Protein AF-0000000074623366 (afdb_homodimer)

Nearest PDB structures (foldseek):
  5kvu-assembly3_C  TM=6.324E-01  e=3.851E+00  Mycobacterium tuberculosis H37Rv
  8veh-assembly4_D  TM=2.698E-01  e=4.575E+00  Rickettsia bellii RML369-C
  5kvu-assembly1_A  TM=2.559E-01  e=5.132E+00  Mycobacterium tuberculosis H37Rv
  5kvu-assembly4_D  TM=1.800E-01  e=3.851E+00  Mycobacterium tuberculosis H37Rv
  5kvu-assembly2_B  TM=6.340E-01  e=5.070E+00  Mycobacterium tuberculosis H37Rv

Radius of gyration: 28.22 Å; Cα contacts (8 Å, |Δi|>4): 625; chains: 2; bounding box: 82×98×84 Å

Foldseek 3Di:
DPPWAKAFEDQPFPAWEDQCCLQFDDKDFDPAWDWDADPVGDIFTFTIWGWFALDPVFIGPTYTHGNPDPHTYDHPNSRVVVAQWDWADDPFKIFTARPPVRDTPFMFTDDPRTTMGTGDPVRRDDVPPPPPPPPPPVPPDDDPPPPDDDPPPPPPPPPPDPDDDCPPDDPDPPPPPDD/DPPWAKAFEDQPFPAWEDQCPLQFDPKDFDPAWDWDADPVGDIFTFTIWGWFALDPVFIGPTYTHGNPDPHTYDHPNSRVVVAQWDWADDPFKIFTARPVVRHTPFMFTDDPRTTMGTGDPVRRPPVPPPPPPPPPVDPPPDDPDPPPDPPDPPVPPPPPPVPDDDPPDPDDPPPPPPD

pLDDT: mean 73.48, std 33.04, range [19.14, 98.88]

Organism: Saponaria officinalis (NCBI:txid3572)

Sequence (358 aa):
MASDVDWIVDTGASDHMTSHVELLHDVQQLSKPILVCLPDGSVKSVHQTGSLFITPQLLLKPVLVVPDFRQNLLSVGRLLDTTNLVITFFPHVCLFQDHSSKVTLGTAGRKHGLYWFKQCQTCQYTPTDVVPDHSCSDSLNASVDSVGDSKHCSIDVIHARLGHSSMDKMKHVVFDSTSMASDVDWIVDTGASDHMTSHVELLHDVQQLSKPILVCLPDGSVKSVHQTGSLFITPQLLLKPVLVVPDFRQNLLSVGRLLDTTNLVITFFPHVCLFQDHSSKVTLGTAGRKHGLYWFKQCQTCQYTPTDVVPDHSCSDSLNASVDSVGDSKHCSIDVIHARLGHSSMDKMKHVVFDSTS

Secondary structure (DSSP, 8-state):
-----EEEEESS-SSEEES-GGG-SS-EEEEEEEEEE-TTS-EEEEEEEEEEEEETTEEEEEEEE-TT-SSEEEEHHHHHHHS-EEEEE-SSEEEEEETTT--EEEEEEEETTEEEEEPPSTTS--TT---------------------------GGGGTT------------------/-----EEEEESS-SSEEES-GGG-EEEEEEEEEEEEE-TTS-EEEEEEEEEEEEETTEEEEEEEE-TT-SSEEEEHHHHHHHS-EEEEE-SSEEEEEETTT--EEEEEEEETTEEEEEPPSTTS--TT--------------------------TT-TTTT------------------

Structure (mmCIF, N/CA/C/O backbone):
data_AF-0000000074623366-model_v1
#
loop_
_entity.id
_entity.type
_entity.pdbx_description
1 polymer 'Retrovirus-related Pol polyprotein from transposon TNT 1-94-like beta-barrel domain-containing protein'
#
loop_
_atom_site.group_PDB
_atom_site.id
_atom_site.type_symbol
_atom_site.label_atom_id
_atom_site.label_alt_id
_atom_site.label_comp_id
_atom_site.label_asym_id
_atom_site.label_entity_id
_atom_site.label_seq_id
_atom_site.pdbx_PDB_ins_code
_atom_site.Cartn_x
_atom_site.Cartn_y
_atom_site.Cartn_z
_atom_site.occupancy
_atom_site.B_iso_or_equiv
_atom_site.auth_seq_id
_atom_site.auth_comp_id
_atom_site.auth_asym_id
_atom_site.auth_atom_id
_atom_site.pdbx_PDB_model_num
ATOM 1 N N . MET A 1 1 ? -9.281 -11.523 -26.234 1 35.62 1 MET A N 1
ATOM 2 C CA . MET A 1 1 ? -8.062 -10.844 -25.797 1 35.62 1 MET A CA 1
ATOM 3 C C . MET A 1 1 ? -7.852 -11 -24.297 1 35.62 1 MET A C 1
ATOM 5 O O . MET A 1 1 ? -8.766 -10.75 -23.516 1 35.62 1 MET A O 1
ATOM 9 N N . ALA A 1 2 ? -7.148 -11.961 -23.906 1 46.19 2 ALA A N 1
ATOM 10 C CA . ALA A 1 2 ? -7.012 -12.258 -22.484 1 46.19 2 ALA A CA 1
ATOM 11 C C . ALA A 1 2 ? -6.84 -10.977 -21.672 1 46.19 2 ALA A C 1
ATOM 13 O O . ALA A 1 2 ? -6.008 -10.133 -22 1 46.19 2 ALA A O 1
ATOM 14 N N . SER A 1 3 ? -7.883 -10.438 -21.172 1 57.25 3 SER A N 1
ATOM 15 C CA . SER A 1 3 ? -7.922 -9.156 -20.469 1 57.25 3 SER A CA 1
ATOM 16 C C . SER A 1 3 ? -6.809 -9.062 -19.438 1 57.25 3 SER A C 1
ATOM 18 O O . SER A 1 3 ? -6.5 -10.047 -18.75 1 57.25 3 SER A O 1
ATOM 20 N N . ASP A 1 4 ? -5.863 -8.195 -19.578 1 78 4 ASP A N 1
ATOM 21 C CA . ASP A 1 4 ? -4.742 -7.902 -18.688 1 78 4 ASP A CA 1
ATOM 22 C C . ASP A 1 4 ? -5.207 -7.801 -17.234 1 78 4 ASP A C 1
ATOM 24 O O . ASP A 1 4 ? -6.234 -7.188 -16.953 1 78 4 ASP A O 1
ATOM 28 N N . VAL A 1 5 ? -4.707 -8.773 -16.453 1 92.62 5 VAL A N 1
ATOM 29 C CA . VAL A 1 5 ? -5.008 -8.734 -15.023 1 92.62 5 VAL A CA 1
ATOM 30 C C . VAL A 1 5 ? -4.07 -7.758 -14.328 1 92.62 5 VAL A C 1
ATOM 32 O O . VAL A 1 5 ? -2.846 -7.871 -14.438 1 92.62 5 VAL A O 1
ATOM 35 N N . ASP A 1 6 ? -4.703 -6.754 -13.719 1 96.25 6 ASP A N 1
ATOM 36 C CA . ASP A 1 6 ? -3.934 -5.707 -13.047 1 96.25 6 ASP A CA 1
ATOM 37 C C . ASP A 1 6 ? -3.818 -5.984 -11.555 1 96.25 6 ASP A C 1
ATOM 39 O O . ASP A 1 6 ? -4.781 -6.426 -10.922 1 96.25 6 ASP A O 1
ATOM 43 N N . TRP A 1 7 ? -2.635 -5.727 -11.047 1 98.19 7 TRP A N 1
ATOM 44 C CA . TRP A 1 7 ? -2.352 -5.832 -9.617 1 98.19 7 TRP A CA 1
ATOM 45 C C . TRP A 1 7 ? -1.888 -4.492 -9.055 1 98.19 7 TRP A C 1
ATOM 47 O O . TRP A 1 7 ? -1.014 -3.842 -9.633 1 98.19 7 TRP A O 1
ATOM 57 N N . ILE A 1 8 ? -2.527 -4.098 -7.953 1 98.75 8 ILE A N 1
ATOM 58 C CA . ILE A 1 8 ? -2.008 -2.938 -7.234 1 98.75 8 ILE A CA 1
ATOM 59 C C . ILE A 1 8 ? -0.757 -3.332 -6.453 1 98.75 8 ILE A C 1
ATOM 61 O O . ILE A 1 8 ? -0.783 -4.285 -5.668 1 98.75 8 ILE A O 1
ATOM 65 N N . VAL A 1 9 ? 0.384 -2.639 -6.73 1 98.88 9 VAL A N 1
ATOM 66 C CA . VAL A 1 9 ? 1.582 -2.82 -5.914 1 98.88 9 VAL A CA 1
ATOM 67 C C . VAL A 1 9 ? 1.382 -2.172 -4.547 1 98.88 9 VAL A C 1
ATOM 69 O O . VAL A 1 9 ? 1.231 -0.953 -4.449 1 98.88 9 VAL A O 1
ATOM 72 N N . ASP A 1 10 ? 1.399 -3.025 -3.475 1 98.81 10 ASP A N 1
ATOM 73 C CA . ASP A 1 10 ? 0.9 -2.527 -2.197 1 98.81 10 ASP A CA 1
ATOM 74 C C . ASP A 1 10 ? 1.865 -2.859 -1.062 1 98.81 10 ASP A C 1
ATOM 76 O O . ASP A 1 10 ? 2.012 -4.023 -0.688 1 98.81 10 ASP A O 1
ATOM 80 N N . THR A 1 11 ? 2.48 -1.802 -0.464 1 98.81 11 THR A N 1
ATOM 81 C CA . THR A 1 11 ? 3.344 -1.974 0.7 1 98.81 11 THR A CA 1
ATOM 82 C C . THR A 1 11 ? 2.518 -2.016 1.983 1 98.81 11 THR A C 1
ATOM 84 O O . THR A 1 11 ? 3.023 -2.402 3.039 1 98.81 11 THR A O 1
ATOM 87 N N . GLY A 1 12 ? 1.245 -1.689 1.957 1 98.5 12 GLY A N 1
ATOM 88 C CA . GLY A 1 12 ? 0.354 -1.727 3.105 1 98.5 12 GLY A CA 1
ATOM 89 C C . GLY A 1 12 ? -0.354 -3.059 3.268 1 98.5 12 GLY A C 1
ATOM 90 O O . GLY A 1 12 ? -1.063 -3.273 4.254 1 98.5 12 GLY A O 1
ATOM 91 N N . ALA A 1 13 ? -0.207 -3.908 2.352 1 98.5 13 ALA A N 1
ATOM 92 C CA . ALA A 1 13 ? -0.759 -5.258 2.445 1 98.5 13 ALA A CA 1
ATOM 93 C C . ALA A 1 13 ? 0.281 -6.238 2.979 1 98.5 13 ALA A C 1
ATOM 95 O O . ALA A 1 13 ? 1.39 -6.328 2.443 1 98.5 13 ALA A O 1
ATOM 96 N N . SER A 1 14 ? -0.098 -7.035 3.9 1 97.88 14 SER A N 1
ATOM 97 C CA . SER A 1 14 ? 0.823 -7.992 4.504 1 97.88 14 SER A CA 1
ATOM 98 C C . SER A 1 14 ? 0.999 -9.227 3.623 1 97.88 14 SER A C 1
ATOM 100 O O . SER A 1 14 ? 2.008 -9.922 3.719 1 97.88 14 SER A O 1
ATOM 102 N N . ASP A 1 15 ? 0.034 -9.508 2.811 1 98.5 15 ASP A N 1
ATOM 103 C CA . ASP A 1 15 ? 0.036 -10.68 1.934 1 98.5 15 ASP A CA 1
ATOM 104 C C . ASP A 1 15 ? -0.468 -10.312 0.538 1 98.5 15 ASP A C 1
ATOM 106 O O . ASP A 1 15 ? -1.115 -9.281 0.354 1 98.5 15 ASP A O 1
ATOM 110 N N . HIS A 1 16 ? -0.079 -11.125 -0.438 1 98.75 16 HIS A N 1
ATOM 111 C CA . HIS A 1 16 ? -0.771 -11.047 -1.72 1 98.75 16 HIS A CA 1
ATOM 112 C C . HIS A 1 16 ? -2.234 -11.453 -1.581 1 98.75 16 HIS A C 1
ATOM 114 O O . HIS A 1 16 ? -2.553 -12.398 -0.857 1 98.75 16 HIS A O 1
ATOM 120 N N . MET A 1 17 ? -3.102 -10.75 -2.336 1 98.81 17 MET A N 1
ATOM 121 C CA . MET A 1 17 ? -4.523 -11.047 -2.172 1 98.81 17 MET A CA 1
ATOM 122 C C . MET A 1 17 ? -5.266 -10.891 -3.494 1 98.81 17 MET A C 1
ATOM 124 O O . MET A 1 17 ? -4.941 -10.008 -4.293 1 98.81 17 MET A O 1
ATOM 128 N N . THR A 1 18 ? -6.238 -11.719 -3.691 1 98.38 18 THR A N 1
ATOM 129 C CA . THR A 1 18 ? -7.098 -11.648 -4.867 1 98.38 18 THR A CA 1
ATOM 130 C C . THR A 1 18 ? -8.492 -12.164 -4.547 1 98.38 18 THR A C 1
ATOM 132 O O . THR A 1 18 ? -8.68 -12.938 -3.605 1 98.38 18 THR A O 1
ATOM 135 N N . SER A 1 19 ? -9.461 -11.688 -5.281 1 98.12 19 SER A N 1
ATOM 136 C CA . SER A 1 19 ? -10.797 -12.281 -5.227 1 98.12 19 SER A CA 1
ATOM 137 C C . SER A 1 19 ? -11 -13.289 -6.359 1 98.12 19 SER A C 1
ATOM 139 O O . SER A 1 19 ? -12.031 -13.953 -6.43 1 98.12 19 SER A O 1
ATOM 141 N N . HIS A 1 20 ? -10.031 -13.422 -7.238 1 96.31 20 HIS A N 1
ATOM 142 C CA . HIS A 1 20 ? -10.133 -14.227 -8.453 1 96.31 20 HIS A CA 1
ATOM 143 C C . HIS A 1 20 ? -9.391 -15.547 -8.305 1 96.31 20 HIS A C 1
ATOM 145 O O . HIS A 1 20 ? -8.25 -15.672 -8.758 1 96.31 20 HIS A O 1
ATOM 151 N N . VAL A 1 21 ? -10.109 -16.484 -7.836 1 95.88 21 VAL A N 1
ATOM 152 C CA . VAL A 1 21 ? -9.516 -17.797 -7.555 1 95.88 21 VAL A CA 1
ATOM 153 C C . VAL A 1 21 ? -9.039 -18.438 -8.852 1 95.88 21 VAL A C 1
ATOM 155 O O . VAL A 1 21 ? -8.078 -19.219 -8.852 1 95.88 21 VAL A O 1
ATOM 158 N N . GLU A 1 22 ? -9.609 -18.047 -9.961 1 93.56 22 GLU A N 1
ATOM 159 C CA . GLU A 1 22 ? -9.312 -18.641 -11.266 1 93.56 22 GLU A CA 1
ATOM 160 C C . GLU A 1 22 ? -7.906 -18.281 -11.727 1 93.56 22 GLU A C 1
ATOM 162 O O . GLU A 1 22 ? -7.367 -18.906 -12.641 1 93.56 22 GLU A O 1
ATOM 167 N N . LEU A 1 23 ? -7.32 -17.266 -11.086 1 93.88 23 LEU A N 1
ATOM 168 C CA . LEU A 1 23 ? -5.965 -16.859 -11.438 1 93.88 23 LEU A CA 1
ATOM 169 C C . LEU A 1 23 ? -4.938 -17.797 -10.82 1 93.88 23 LEU A C 1
ATOM 171 O O . LEU A 1 23 ? -3.773 -17.812 -11.227 1 93.88 23 LEU A O 1
ATOM 175 N N . LEU A 1 24 ? -5.355 -18.688 -9.906 1 95.31 24 LEU A N 1
ATOM 176 C CA . LEU A 1 24 ? -4.41 -19.406 -9.062 1 95.31 24 LEU A CA 1
ATOM 177 C C . LEU A 1 24 ? -4.227 -20.844 -9.547 1 95.31 24 LEU A C 1
ATOM 179 O O . LEU A 1 24 ? -5.184 -21.469 -10 1 95.31 24 LEU A O 1
ATOM 183 N N . HIS A 1 25 ? -3.051 -21.5 -9.508 1 91.56 25 HIS A N 1
ATOM 184 C CA . HIS A 1 25 ? -2.742 -22.828 -9.992 1 91.56 25 HIS A CA 1
ATOM 185 C C . HIS A 1 25 ? -2.828 -23.859 -8.859 1 91.56 25 HIS A C 1
ATOM 187 O O . HIS A 1 25 ? -3.098 -25.031 -9.109 1 91.56 25 HIS A O 1
ATOM 193 N N . ASP A 1 26 ? -2.799 -23.703 -7.645 1 95.06 26 ASP A N 1
ATOM 194 C CA . ASP A 1 26 ? -2.713 -24.625 -6.523 1 95.06 26 ASP A CA 1
ATOM 195 C C . ASP A 1 26 ? -3.57 -24.156 -5.352 1 95.06 26 ASP A C 1
ATOM 197 O O . ASP A 1 26 ? -3.088 -24.078 -4.223 1 95.06 26 ASP A O 1
ATOM 201 N N . VAL A 1 27 ? -4.805 -24.062 -5.645 1 97.44 27 VAL A N 1
ATOM 202 C CA . VAL A 1 27 ? -5.703 -23.562 -4.609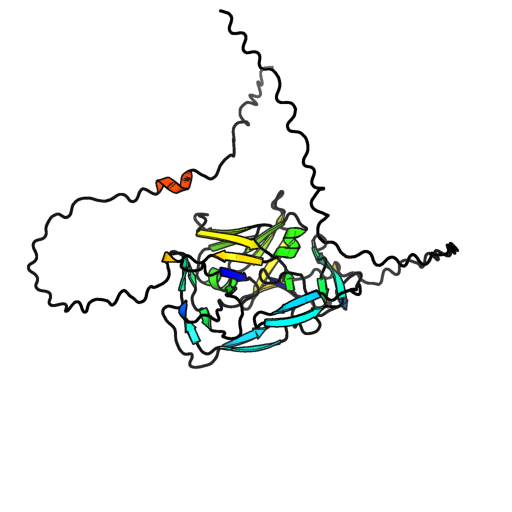 1 97.44 27 VAL A CA 1
ATOM 203 C C . VAL A 1 27 ? -5.84 -24.609 -3.502 1 97.44 27 VAL A C 1
ATOM 205 O O . VAL A 1 27 ? -6.035 -25.797 -3.779 1 97.44 27 VAL A O 1
ATOM 208 N N . GLN A 1 28 ? -5.664 -24.188 -2.334 1 97.81 28 GLN A N 1
ATOM 209 C CA . GLN A 1 28 ? -5.762 -25.047 -1.163 1 97.81 28 GLN A CA 1
ATOM 210 C C . GLN A 1 28 ? -6.715 -24.469 -0.125 1 97.81 28 GLN A C 1
ATOM 212 O O . GLN A 1 28 ? -6.742 -23.25 0.087 1 97.81 28 GLN A O 1
ATOM 217 N N . GLN A 1 29 ? -7.395 -25.422 0.528 1 98.25 29 GLN A N 1
ATOM 218 C CA . GLN A 1 29 ? -8.219 -25.047 1.667 1 98.25 29 GLN A CA 1
ATOM 219 C C . GLN A 1 29 ? -7.395 -24.969 2.947 1 98.25 29 GLN A C 1
ATOM 221 O O . GLN A 1 29 ? -6.547 -25.828 3.193 1 98.25 29 GLN A O 1
ATOM 226 N N . LEU A 1 30 ? -7.684 -23.953 3.68 1 98.06 30 LEU A N 1
ATOM 227 C CA . LEU A 1 30 ? -6.953 -23.781 4.934 1 98.06 30 LEU A CA 1
ATOM 228 C C . LEU A 1 30 ? -7.652 -24.531 6.066 1 98.06 30 LEU A C 1
ATOM 230 O O . LEU A 1 30 ? -8.883 -24.531 6.152 1 98.06 30 LEU A O 1
ATOM 234 N N . SER A 1 31 ? -6.836 -25.109 6.914 1 97.88 31 SER A N 1
ATOM 235 C CA . SER A 1 31 ? -7.391 -25.766 8.094 1 97.88 31 SER A CA 1
ATOM 236 C C . SER A 1 31 ? -7.883 -24.734 9.109 1 97.88 31 SER A C 1
ATOM 238 O O . SER A 1 31 ? -8.898 -24.953 9.773 1 97.88 31 SER A O 1
ATOM 240 N N . LYS A 1 32 ? -7.168 -23.688 9.281 1 98.12 32 LYS A N 1
ATOM 241 C CA . LYS A 1 32 ? -7.539 -22.516 10.078 1 98.12 32 LYS A CA 1
ATOM 242 C C . LYS A 1 32 ? -7.555 -21.25 9.234 1 98.12 32 LYS A C 1
ATOM 244 O O . LYS A 1 32 ? -6.617 -20.984 8.477 1 98.12 32 LYS A O 1
ATOM 249 N N . PRO A 1 33 ? -8.562 -20.594 9.445 1 98.06 33 PRO A N 1
ATOM 250 C CA . PRO A 1 33 ? -8.633 -19.391 8.625 1 98.06 33 PRO A CA 1
ATOM 251 C C . PRO A 1 33 ? -7.547 -18.375 8.977 1 98.06 33 PRO A C 1
ATOM 253 O O . PRO A 1 33 ? -7.082 -18.328 10.125 1 98.06 33 PRO A O 1
ATOM 256 N N . ILE A 1 34 ? -7.137 -17.641 7.977 1 97.94 34 ILE A N 1
ATOM 257 C CA . ILE A 1 34 ? -6.293 -16.469 8.172 1 97.94 34 ILE A CA 1
ATOM 258 C C . ILE A 1 34 ? -7.164 -15.219 8.258 1 97.94 34 ILE A C 1
ATOM 260 O O . ILE A 1 34 ? -8.109 -15.055 7.48 1 97.94 34 ILE A O 1
ATOM 264 N N . LEU A 1 35 ? -6.855 -14.367 9.227 1 98 35 LEU A N 1
ATOM 265 C CA . LEU A 1 35 ? -7.617 -13.133 9.398 1 98 35 LEU A CA 1
ATOM 266 C C . LEU A 1 35 ? -6.891 -11.953 8.75 1 98 35 LEU A C 1
ATOM 268 O O . LEU A 1 35 ? -5.707 -11.734 9.016 1 98 35 LEU A O 1
ATOM 272 N N . VAL A 1 36 ? -7.617 -11.32 7.875 1 97.69 36 VAL A N 1
ATOM 273 C CA . VAL A 1 36 ? -7.113 -10.109 7.23 1 97.69 36 VAL A CA 1
ATOM 274 C C . VAL A 1 36 ? -7.801 -8.883 7.824 1 97.69 36 VAL A C 1
ATOM 276 O O . VAL A 1 36 ? -9.031 -8.797 7.824 1 97.69 36 VAL A O 1
ATOM 279 N N . CYS A 1 37 ? -6.988 -7.957 8.305 1 97.19 37 CYS A N 1
ATOM 280 C CA . CYS A 1 37 ? -7.52 -6.738 8.914 1 97.19 37 CYS A CA 1
ATOM 281 C C . CYS A 1 37 ? -7.477 -5.574 7.93 1 97.19 37 CYS A C 1
ATOM 283 O O . CYS A 1 37 ? -6.453 -5.34 7.285 1 97.19 37 CYS A O 1
ATOM 285 N N . LEU A 1 38 ? -8.594 -4.906 7.855 1 97.06 38 LEU A N 1
ATOM 286 C CA . LEU A 1 38 ? -8.672 -3.723 7.008 1 97.06 38 LEU A CA 1
ATOM 287 C C . LEU A 1 38 ? -8.383 -2.459 7.809 1 97.06 38 LEU A C 1
ATOM 289 O O . LEU A 1 38 ? -8.352 -2.494 9.039 1 97.06 38 LEU A O 1
ATOM 293 N N . PRO A 1 39 ? -8.148 -1.32 7.098 1 96.06 39 PRO A N 1
ATOM 294 C CA . PRO A 1 39 ? -7.77 -0.091 7.797 1 96.06 39 PRO A CA 1
ATOM 295 C C . PRO A 1 39 ? -8.82 0.356 8.812 1 96.06 39 PRO A C 1
ATOM 297 O O . PRO A 1 39 ? -8.477 0.978 9.82 1 96.06 39 PRO A O 1
ATOM 300 N N . ASP A 1 40 ? -10.039 0.022 8.586 1 95.69 40 ASP A N 1
ATOM 301 C CA . ASP A 1 40 ? -11.102 0.487 9.469 1 95.69 40 ASP A CA 1
ATOM 302 C C . ASP A 1 40 ? -11.336 -0.498 10.617 1 95.69 40 ASP A C 1
ATOM 304 O O . ASP A 1 40 ? -12.273 -0.337 11.398 1 95.69 40 ASP A O 1
ATOM 308 N N . GLY A 1 41 ? -10.562 -1.533 10.648 1 95.31 41 GLY A N 1
ATOM 309 C CA . GLY A 1 41 ? -10.641 -2.486 11.742 1 95.31 41 GLY A CA 1
ATOM 310 C C . GLY A 1 41 ? -11.508 -3.691 11.422 1 95.31 41 GLY A C 1
ATOM 311 O O . GLY A 1 41 ? -11.531 -4.66 12.18 1 95.31 41 GLY A O 1
ATOM 312 N N . SER A 1 42 ? -12.203 -3.631 10.328 1 96.25 42 SER A N 1
ATOM 313 C CA . SER A 1 42 ? -12.953 -4.816 9.938 1 96.25 42 SER A CA 1
ATOM 314 C C . SER A 1 42 ? -12.031 -5.973 9.586 1 96.25 42 SER A C 1
ATOM 316 O O . SER A 1 42 ? -10.875 -5.762 9.203 1 96.25 42 SER A O 1
ATOM 318 N N . VAL A 1 43 ? -12.562 -7.121 9.773 1 96.88 43 VAL A N 1
ATOM 319 C CA . VAL A 1 43 ? -11.75 -8.32 9.594 1 96.88 43 VAL A CA 1
ATOM 320 C C . VAL A 1 43 ? -12.414 -9.25 8.578 1 96.88 43 VAL A C 1
ATOM 322 O O . VAL A 1 43 ? -13.633 -9.43 8.602 1 96.88 43 VAL A O 1
ATOM 325 N N . LYS A 1 44 ? -11.609 -9.75 7.68 1 97.69 44 LYS A N 1
ATOM 326 C CA . LYS A 1 44 ? -12.047 -10.766 6.727 1 97.69 44 LYS A CA 1
ATOM 327 C C . LYS A 1 44 ? -11.375 -12.109 7.012 1 97.69 44 LYS A C 1
ATOM 329 O O . LYS A 1 44 ? -10.18 -12.164 7.293 1 97.69 44 LYS A O 1
ATOM 334 N N . SER A 1 45 ? -12.203 -13.172 6.965 1 97.88 45 SER A N 1
ATOM 335 C CA . SER A 1 45 ? -11.648 -14.508 7.129 1 97.88 45 SER A CA 1
ATOM 336 C C . SER A 1 45 ? -11.297 -15.133 5.781 1 97.88 45 SER A C 1
ATOM 338 O O . SER A 1 45 ? -12.141 -15.211 4.887 1 97.88 45 SER A O 1
ATOM 340 N N . VAL A 1 46 ? -10.133 -15.562 5.715 1 98.44 46 VAL A N 1
ATOM 341 C CA . VAL A 1 46 ? -9.633 -16.203 4.504 1 98.44 46 VAL A CA 1
ATOM 342 C C . VAL A 1 46 ? -9.578 -17.703 4.695 1 98.44 46 VAL A C 1
ATOM 344 O O . VAL A 1 46 ? -9 -18.203 5.672 1 98.44 46 VAL A O 1
ATOM 347 N N . HIS A 1 47 ? -10.055 -18.406 3.631 1 98.56 47 HIS A N 1
ATOM 348 C CA . HIS A 1 47 ? -10.164 -19.844 3.793 1 98.56 47 HIS A CA 1
ATOM 349 C C . HIS A 1 47 ? -9.391 -20.578 2.703 1 98.56 47 HIS A C 1
ATOM 351 O O . HIS A 1 47 ? -9.227 -21.797 2.766 1 98.56 47 HIS A O 1
ATOM 357 N N . GLN A 1 48 ? -8.984 -19.875 1.72 1 98.69 48 GLN A N 1
ATOM 358 C CA . GLN A 1 48 ? -8.266 -20.484 0.607 1 98.69 48 GLN A CA 1
ATOM 359 C C . GLN A 1 48 ? -7.023 -19.688 0.249 1 98.69 48 GLN A C 1
ATOM 361 O O . GLN A 1 48 ? -7.012 -18.453 0.387 1 98.69 48 GLN A O 1
ATOM 366 N N . THR A 1 49 ? -6.043 -20.375 -0.172 1 98.62 49 THR A N 1
ATOM 367 C CA . THR A 1 49 ? -4.828 -19.766 -0.713 1 98.62 49 THR A CA 1
ATOM 368 C C . THR A 1 49 ? -4.387 -20.5 -1.982 1 98.62 49 THR A C 1
ATOM 370 O O . THR A 1 49 ? -4.883 -21.578 -2.291 1 98.62 49 THR A O 1
ATOM 373 N N . GLY A 1 50 ? -3.555 -19.844 -2.738 1 98.31 50 GLY A N 1
ATOM 374 C CA . GLY A 1 50 ? -2.928 -20.422 -3.918 1 98.31 50 GLY A CA 1
ATOM 375 C C . GLY A 1 50 ? -1.678 -19.672 -4.348 1 98.31 50 GLY A C 1
ATOM 376 O O . GLY A 1 50 ? -1.009 -19.047 -3.527 1 98.31 50 GLY A O 1
ATOM 377 N N . SER A 1 51 ? -1.314 -19.938 -5.602 1 97.81 51 SER A N 1
ATOM 378 C CA . SER A 1 51 ? -0.123 -19.297 -6.141 1 97.81 51 SER A CA 1
ATOM 379 C C . SER A 1 51 ? -0.306 -18.938 -7.609 1 97.81 51 SER A C 1
ATOM 381 O O . SER A 1 51 ? -1.22 -19.438 -8.266 1 97.81 51 SER A O 1
ATOM 383 N N . LEU A 1 52 ? 0.412 -18 -8.102 1 95.69 52 LEU A N 1
ATOM 384 C CA . LEU A 1 52 ? 0.461 -17.672 -9.523 1 95.69 52 LEU A CA 1
ATOM 385 C C . LEU A 1 52 ? 1.776 -16.984 -9.875 1 95.69 52 LEU A C 1
ATOM 387 O O . LEU A 1 52 ? 2.451 -16.438 -9.008 1 95.69 52 LEU A O 1
ATOM 391 N N . PHE A 1 53 ? 2.168 -17.062 -11.148 1 94.69 53 PHE A N 1
ATOM 392 C CA . PHE A 1 53 ? 3.268 -16.281 -11.703 1 94.69 53 PHE A CA 1
ATOM 393 C C . PHE A 1 53 ? 2.762 -14.961 -12.266 1 94.69 53 PHE A C 1
ATOM 395 O O . PHE A 1 53 ? 1.979 -14.938 -13.219 1 94.69 53 PHE A O 1
ATOM 402 N N . ILE A 1 54 ? 3.197 -13.891 -11.633 1 95.62 54 ILE A N 1
ATOM 403 C CA . ILE A 1 54 ? 2.785 -12.602 -12.164 1 95.62 54 ILE A CA 1
ATOM 404 C C . ILE A 1 54 ? 3.623 -12.258 -13.391 1 95.62 54 ILE A C 1
ATOM 406 O O . ILE A 1 54 ? 3.15 -11.578 -14.305 1 95.62 54 ILE A O 1
ATOM 410 N N . THR A 1 55 ? 4.883 -12.648 -13.383 1 93.38 55 THR A N 1
ATOM 411 C CA . THR A 1 55 ? 5.773 -12.797 -14.531 1 93.38 55 THR A CA 1
ATOM 412 C C . THR A 1 55 ? 6.355 -14.203 -14.586 1 93.38 55 THR A C 1
ATOM 414 O O . THR A 1 55 ? 6.227 -14.977 -13.633 1 93.38 55 THR A O 1
ATOM 417 N N . PRO A 1 56 ? 7 -14.5 -15.68 1 90.62 56 PRO A N 1
ATOM 418 C CA . PRO A 1 56 ? 7.605 -15.828 -15.711 1 90.62 56 PRO A CA 1
ATOM 419 C C . PRO A 1 56 ? 8.617 -16.047 -14.594 1 90.62 56 PRO A C 1
ATOM 421 O O . PRO A 1 56 ? 8.859 -17.188 -14.18 1 90.62 56 PRO A O 1
ATOM 424 N N . GLN A 1 57 ? 9.148 -14.953 -14 1 92 57 GLN A N 1
ATOM 425 C CA . GLN A 1 57 ? 10.227 -15.078 -13.031 1 92 57 GLN A CA 1
ATOM 426 C C . GLN A 1 57 ? 9.727 -14.812 -11.617 1 92 57 GLN A C 1
ATOM 428 O O . GLN A 1 57 ? 10.414 -15.102 -10.641 1 92 57 GLN A O 1
ATOM 433 N N . LEU A 1 58 ? 8.5 -14.32 -11.5 1 95.56 58 LEU A N 1
ATOM 434 C CA . LEU A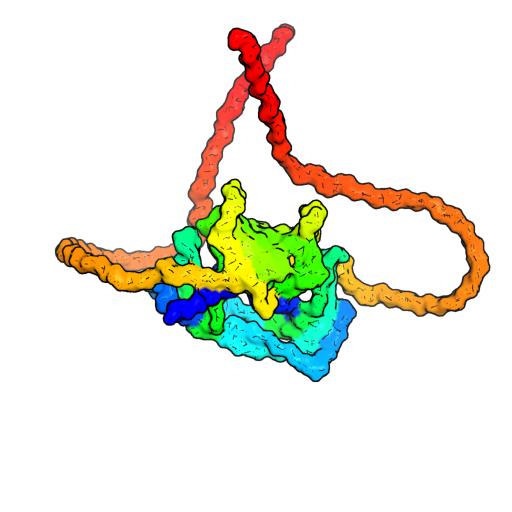 1 58 ? 8.039 -13.883 -10.188 1 95.56 58 LEU A CA 1
ATOM 435 C C . LEU A 1 58 ? 6.816 -14.68 -9.742 1 95.56 58 LEU A C 1
ATOM 437 O O . LEU A 1 58 ? 5.727 -14.508 -10.297 1 95.56 58 LEU A O 1
ATOM 441 N N . LEU A 1 59 ? 7.066 -15.492 -8.773 1 95.75 59 LEU A N 1
ATOM 442 C CA . LEU A 1 59 ? 6.016 -16.297 -8.164 1 95.75 59 LEU A CA 1
ATOM 443 C C . LEU A 1 59 ? 5.418 -15.594 -6.953 1 95.75 59 LEU A C 1
ATOM 445 O O . LEU A 1 59 ? 6.152 -15.141 -6.066 1 95.75 59 LEU A O 1
ATOM 449 N N . LEU A 1 60 ? 4.137 -15.453 -6.953 1 97.88 60 LEU A N 1
ATOM 450 C CA . LEU A 1 60 ? 3.416 -15.016 -5.766 1 97.88 60 LEU A CA 1
ATOM 451 C C . LEU A 1 60 ? 2.871 -16.203 -4.984 1 97.88 60 LEU A C 1
ATOM 453 O O . LEU A 1 60 ? 2.033 -16.953 -5.492 1 97.88 60 LEU A O 1
ATOM 457 N N . LYS A 1 61 ? 3.369 -16.312 -3.807 1 97.88 61 LYS A N 1
ATOM 458 C CA . LYS A 1 61 ? 2.963 -17.438 -2.965 1 97.88 61 LYS A CA 1
ATOM 459 C C . LYS A 1 61 ? 3.217 -17.141 -1.49 1 97.88 61 LYS A C 1
ATOM 461 O O . LYS A 1 61 ? 4.336 -16.797 -1.105 1 97.88 61 LYS A O 1
ATOM 466 N N . PRO A 1 62 ? 2.219 -17.281 -0.625 1 98.19 62 PRO A N 1
ATOM 467 C CA . PRO A 1 62 ? 0.825 -17.609 -0.935 1 98.19 62 PRO A CA 1
ATOM 468 C C . PRO A 1 62 ? 0.014 -16.391 -1.354 1 98.19 62 PRO A C 1
ATOM 470 O O . PRO A 1 62 ? 0.365 -15.258 -1.003 1 98.19 62 PRO A O 1
ATOM 473 N N . VAL A 1 63 ? -0.934 -16.594 -2.168 1 98.75 63 VAL A N 1
ATOM 474 C CA . VAL A 1 63 ? -1.941 -15.586 -2.461 1 98.75 63 VAL A CA 1
ATOM 475 C C . VAL A 1 63 ? -3.234 -15.906 -1.716 1 98.75 63 VAL A C 1
ATOM 477 O O . VAL A 1 63 ? -3.787 -17 -1.869 1 98.75 63 VAL A O 1
ATOM 480 N N . LEU A 1 64 ? -3.65 -15.008 -0.914 1 98.88 64 LEU A N 1
ATOM 481 C CA . LEU A 1 64 ? -4.895 -15.195 -0.172 1 98.88 64 LEU A CA 1
ATOM 482 C C . LEU A 1 64 ? -6.102 -14.898 -1.055 1 98.88 64 LEU A C 1
ATOM 484 O O . LEU A 1 64 ? -6.113 -13.898 -1.781 1 98.88 64 LEU A O 1
ATOM 488 N N . VAL A 1 65 ? -7.039 -15.773 -0.95 1 98.75 65 VAL A N 1
ATOM 489 C CA . VAL A 1 65 ? -8.297 -15.531 -1.654 1 98.75 65 VAL A CA 1
ATOM 490 C C . VAL A 1 65 ? -9.258 -14.773 -0.745 1 98.75 65 VAL A C 1
ATOM 492 O O . VAL A 1 65 ? -9.734 -15.312 0.259 1 98.75 65 VAL A O 1
ATOM 495 N N . VAL A 1 66 ? -9.523 -13.523 -1.107 1 98.69 66 VAL A N 1
ATOM 496 C CA . VAL A 1 66 ? -10.445 -12.672 -0.362 1 98.69 66 VAL A CA 1
ATOM 497 C C . VAL A 1 66 ? -11.602 -12.25 -1.264 1 98.69 66 VAL A C 1
ATOM 499 O O . VAL A 1 66 ? -11.539 -11.211 -1.926 1 98.69 66 VAL A O 1
ATOM 502 N N . PRO A 1 67 ? -12.711 -12.875 -1.237 1 97 67 PRO A N 1
ATOM 503 C CA . PRO A 1 67 ? -13.781 -12.703 -2.221 1 97 67 PRO A CA 1
ATOM 504 C C . PRO A 1 67 ? -14.344 -11.289 -2.234 1 97 67 PRO A C 1
ATOM 506 O O . PRO A 1 67 ? -14.812 -10.812 -3.275 1 97 67 PRO A O 1
ATOM 509 N N . ASP A 1 68 ? -14.281 -10.523 -1.227 1 95.75 68 ASP A N 1
ATOM 510 C CA . ASP A 1 68 ? -14.891 -9.203 -1.106 1 95.75 68 ASP A CA 1
ATOM 511 C C . ASP A 1 68 ? -14.008 -8.125 -1.728 1 95.75 68 ASP A C 1
ATOM 513 O O . ASP A 1 68 ? -14.445 -6.992 -1.919 1 95.75 68 ASP A O 1
ATOM 517 N N . PHE A 1 69 ? -12.805 -8.531 -2.07 1 97.69 69 PHE A N 1
ATOM 518 C CA . PHE A 1 69 ? -11.875 -7.512 -2.549 1 97.69 69 PHE A CA 1
ATOM 519 C C . PHE A 1 69 ? -12.164 -7.164 -4.004 1 97.69 69 PHE A C 1
ATOM 521 O O . PHE A 1 69 ? -12.477 -8.039 -4.809 1 97.69 69 PHE A O 1
ATOM 528 N N . ARG A 1 70 ? -11.938 -5.867 -4.371 1 96.25 70 ARG A N 1
ATOM 529 C CA . ARG A 1 70 ? -12.266 -5.383 -5.707 1 96.25 70 ARG A CA 1
ATOM 530 C C . ARG A 1 70 ? -11.023 -5.355 -6.598 1 96.25 70 ARG A C 1
ATOM 532 O O . ARG A 1 70 ? -11.133 -5.266 -7.82 1 96.25 70 ARG A O 1
ATOM 539 N N . GLN A 1 71 ? -9.891 -5.418 -6.012 1 96.75 71 GLN A N 1
ATOM 540 C CA . GLN A 1 71 ? -8.633 -5.379 -6.754 1 96.75 71 GLN A CA 1
ATOM 541 C C . GLN A 1 71 ? -7.672 -6.461 -6.273 1 96.75 71 GLN A C 1
ATOM 543 O O . GLN A 1 71 ? -7.82 -6.98 -5.164 1 96.75 71 GLN A O 1
ATOM 548 N N . ASN A 1 72 ? -6.785 -6.855 -7.16 1 98.25 72 ASN A N 1
ATOM 549 C CA . ASN A 1 72 ? -5.664 -7.707 -6.777 1 98.25 72 ASN A CA 1
ATOM 550 C C . ASN A 1 72 ? -4.551 -6.906 -6.117 1 98.25 72 ASN A C 1
ATOM 552 O O . ASN A 1 72 ? -4.18 -5.832 -6.602 1 98.25 72 ASN A O 1
ATOM 556 N N . LEU A 1 73 ? -4.066 -7.445 -4.992 1 98.75 73 LEU A N 1
ATOM 557 C CA . LEU A 1 73 ? -3.01 -6.754 -4.266 1 98.75 73 LEU A CA 1
ATOM 558 C C . LEU A 1 73 ? -1.705 -7.539 -4.32 1 98.75 73 LEU A C 1
ATOM 560 O O . LEU A 1 73 ? -1.665 -8.711 -3.936 1 98.75 73 LEU A O 1
ATOM 564 N N . LEU A 1 74 ? -0.703 -6.926 -4.891 1 98.75 74 LEU A N 1
ATOM 565 C CA . LEU A 1 74 ? 0.665 -7.43 -4.852 1 98.75 74 LEU A CA 1
ATOM 566 C C . LEU A 1 74 ? 1.418 -6.867 -3.65 1 98.75 74 LEU A C 1
ATOM 568 O O . LEU A 1 74 ? 1.778 -5.688 -3.637 1 98.75 74 LEU A O 1
ATOM 572 N N . SER A 1 75 ? 1.605 -7.707 -2.664 1 98.88 75 SER A N 1
ATOM 573 C CA . SER A 1 75 ? 2.283 -7.281 -1.444 1 98.88 75 SER A CA 1
ATOM 574 C C . SER A 1 75 ? 3.787 -7.164 -1.659 1 98.88 75 SER A C 1
ATOM 576 O O . SER A 1 75 ? 4.473 -8.172 -1.865 1 98.88 75 SER A O 1
ATOM 578 N N . VAL A 1 76 ? 4.277 -5.969 -1.49 1 98.81 76 VAL A N 1
ATOM 579 C CA . VAL A 1 76 ? 5.711 -5.727 -1.64 1 98.81 76 VAL A CA 1
ATOM 580 C C . VAL A 1 76 ? 6.477 -6.473 -0.547 1 98.81 76 VAL A C 1
ATOM 582 O O . VAL A 1 76 ? 7.465 -7.156 -0.828 1 98.81 76 VAL A O 1
ATOM 585 N N . GLY A 1 77 ? 5.996 -6.391 0.697 1 98.38 77 GLY A N 1
ATOM 586 C CA . GLY A 1 77 ? 6.656 -7.082 1.792 1 98.38 77 GLY A CA 1
ATOM 587 C C . GLY A 1 77 ? 6.754 -8.578 1.577 1 98.38 77 GLY A C 1
ATOM 588 O O . GLY A 1 77 ? 7.836 -9.164 1.711 1 98.38 77 GLY A O 1
ATOM 589 N N . ARG A 1 78 ? 5.68 -9.18 1.222 1 98.31 78 ARG A N 1
ATOM 590 C CA . ARG A 1 78 ? 5.652 -10.625 1.021 1 98.31 78 ARG A CA 1
ATOM 591 C C . ARG A 1 78 ? 6.555 -11.031 -0.139 1 98.31 78 ARG A C 1
ATOM 593 O O . ARG A 1 78 ? 7.254 -12.047 -0.061 1 98.31 78 ARG A O 1
ATOM 600 N N . LEU A 1 79 ? 6.551 -10.289 -1.206 1 98.5 79 LEU A N 1
ATOM 601 C CA . LEU A 1 79 ? 7.406 -10.57 -2.354 1 98.5 79 LEU A CA 1
ATOM 602 C C . LEU A 1 79 ? 8.875 -10.523 -1.956 1 98.5 79 LEU A C 1
ATOM 604 O O . LEU A 1 79 ? 9.664 -11.391 -2.348 1 98.5 79 LEU A O 1
ATOM 608 N N . LEU A 1 80 ? 9.195 -9.547 -1.197 1 98.31 80 LEU A N 1
ATOM 609 C CA . LEU A 1 80 ? 10.594 -9.328 -0.844 1 98.31 80 LEU A CA 1
ATOM 610 C C . LEU A 1 80 ? 11.062 -10.367 0.169 1 98.31 80 LEU A C 1
ATOM 612 O O . LEU A 1 80 ? 12.266 -10.586 0.323 1 98.31 80 LEU A O 1
ATOM 616 N N . ASP A 1 81 ? 10.102 -11.008 0.852 1 97.56 81 ASP A N 1
ATOM 617 C CA . ASP A 1 81 ? 10.445 -12.078 1.782 1 97.56 81 ASP A CA 1
ATOM 618 C C . ASP A 1 81 ? 10.992 -13.297 1.039 1 97.56 81 ASP A C 1
ATOM 620 O O . ASP A 1 81 ? 11.781 -14.062 1.594 1 97.56 81 ASP A O 1
ATOM 624 N N . THR A 1 82 ? 10.602 -13.438 -0.197 1 95.69 82 THR A N 1
ATOM 625 C CA . THR A 1 82 ? 10.859 -14.719 -0.858 1 95.69 82 THR A CA 1
ATOM 626 C C . THR A 1 82 ? 11.734 -14.516 -2.09 1 95.69 82 THR A C 1
ATOM 628 O O . THR A 1 82 ? 12 -15.469 -2.832 1 95.69 82 THR A O 1
ATOM 631 N N . THR A 1 83 ? 12.086 -13.289 -2.355 1 97.25 83 THR A N 1
ATOM 632 C CA . THR A 1 83 ? 12.883 -12.992 -3.539 1 97.25 83 THR A CA 1
ATOM 633 C C . THR A 1 83 ? 14.078 -12.117 -3.176 1 97.25 83 THR A C 1
ATOM 635 O O . THR A 1 83 ? 14.164 -11.594 -2.062 1 97.25 83 THR A O 1
ATOM 638 N N . ASN A 1 84 ? 15.062 -12.023 -4.086 1 97.12 84 ASN A N 1
ATOM 639 C CA . ASN A 1 84 ? 16.203 -11.117 -3.949 1 97.12 84 ASN A CA 1
ATOM 640 C C . ASN A 1 84 ? 15.961 -9.812 -4.703 1 97.12 84 ASN A C 1
ATOM 642 O O . ASN A 1 84 ? 16.844 -9.336 -5.414 1 97.12 84 ASN A O 1
ATOM 646 N N . LEU A 1 85 ? 14.773 -9.305 -4.508 1 98.25 85 LEU A N 1
ATOM 647 C CA . LEU A 1 85 ? 14.406 -8.094 -5.242 1 98.25 85 LEU A CA 1
ATOM 648 C C . LEU A 1 85 ? 14.602 -6.855 -4.379 1 98.25 85 LEU A C 1
ATOM 650 O O . LEU A 1 85 ? 14.641 -6.949 -3.148 1 98.25 85 LEU A O 1
ATOM 654 N N . VAL A 1 86 ? 14.797 -5.777 -5.043 1 98.62 86 VAL A N 1
ATOM 655 C CA . VAL A 1 86 ? 14.633 -4.418 -4.547 1 98.62 86 VAL A CA 1
ATOM 656 C C . VAL A 1 86 ? 13.594 -3.682 -5.391 1 98.62 86 VAL A C 1
ATOM 658 O O . VAL A 1 86 ? 13.586 -3.801 -6.617 1 98.62 86 VAL A O 1
ATOM 661 N N . ILE A 1 87 ? 12.711 -3.027 -4.695 1 98.88 87 ILE A N 1
ATOM 662 C CA . ILE A 1 87 ? 11.664 -2.314 -5.422 1 98.88 87 ILE A CA 1
ATOM 663 C C . ILE A 1 87 ? 11.789 -0.814 -5.172 1 98.88 87 ILE A C 1
ATOM 665 O O . ILE A 1 87 ? 11.812 -0.37 -4.02 1 98.88 87 ILE A O 1
ATOM 669 N N . THR A 1 88 ? 11.867 -0.061 -6.262 1 98.88 88 THR A N 1
ATOM 670 C CA . THR A 1 88 ? 12.078 1.381 -6.191 1 98.88 88 THR A CA 1
ATOM 671 C C . THR A 1 88 ? 10.883 2.129 -6.773 1 98.88 88 THR A C 1
ATOM 673 O O . THR A 1 88 ? 10.461 1.851 -7.895 1 98.88 88 THR A O 1
ATOM 676 N N . PHE A 1 89 ? 10.359 3.055 -5.984 1 98.88 89 PHE A N 1
ATOM 677 C CA . PHE A 1 89 ? 9.227 3.861 -6.414 1 98.88 89 PHE A CA 1
ATOM 678 C C . PHE A 1 89 ? 9.68 5.254 -6.84 1 98.88 89 PHE A C 1
ATOM 680 O O . PHE A 1 89 ? 10.328 5.965 -6.07 1 98.88 89 PHE A O 1
ATOM 687 N N . PHE A 1 90 ? 9.352 5.57 -8.031 1 98.5 90 PHE A N 1
ATOM 688 C CA . PHE A 1 90 ? 9.445 6.906 -8.609 1 98.5 90 PHE A CA 1
ATOM 689 C C . PHE A 1 90 ? 8.062 7.527 -8.758 1 98.5 90 PHE A C 1
ATOM 691 O O . PHE A 1 90 ? 7.051 6.859 -8.531 1 98.5 90 PHE A O 1
ATOM 698 N N . PRO A 1 91 ? 8.016 8.773 -9.039 1 98 91 PRO A N 1
ATOM 699 C CA . PRO A 1 91 ? 6.711 9.438 -9.102 1 98 91 PRO A CA 1
ATOM 700 C C . PRO A 1 91 ? 5.758 8.773 -10.094 1 98 91 PRO A C 1
ATOM 702 O O . PRO A 1 91 ? 4.559 8.656 -9.82 1 98 91 PRO A O 1
ATOM 705 N N . HIS A 1 92 ? 6.281 8.156 -11.109 1 97.88 92 HIS A N 1
ATOM 706 C CA . HIS A 1 92 ? 5.371 7.707 -12.156 1 97.88 92 HIS A CA 1
ATOM 707 C C . HIS A 1 92 ? 5.516 6.207 -12.406 1 97.88 92 HIS A C 1
ATOM 709 O O . HIS A 1 92 ? 4.73 5.621 -13.148 1 97.88 92 HIS A O 1
ATOM 715 N N . VAL A 1 93 ? 6.539 5.609 -11.828 1 98.56 93 VAL A N 1
ATOM 716 C CA . VAL A 1 93 ? 6.816 4.203 -12.102 1 98.56 93 VAL A CA 1
ATOM 717 C C . VAL A 1 93 ? 7.5 3.57 -10.891 1 98.56 93 VAL A C 1
ATOM 719 O O . VAL A 1 93 ? 8.141 4.266 -10.102 1 98.56 93 VAL A O 1
ATOM 722 N N . CYS A 1 94 ? 7.262 2.301 -10.719 1 98.62 94 CYS A N 1
ATOM 723 C CA . CYS A 1 94 ? 8.117 1.562 -9.797 1 98.62 94 CYS A CA 1
ATOM 724 C C . CYS A 1 94 ? 8.828 0.417 -10.508 1 98.62 94 CYS A C 1
ATOM 726 O O . CYS A 1 94 ? 8.305 -0.135 -11.477 1 98.62 94 CYS A O 1
ATOM 728 N N . LEU A 1 95 ? 10.055 0.104 -10.039 1 98.69 95 LEU A N 1
ATOM 729 C CA . LEU A 1 95 ? 10.922 -0.89 -10.648 1 98.69 95 LEU A CA 1
ATOM 730 C C . LEU A 1 95 ? 11.172 -2.059 -9.703 1 98.69 95 LEU A C 1
ATOM 732 O O . LEU A 1 95 ? 11.453 -1.855 -8.523 1 98.69 95 LEU A O 1
ATOM 736 N N . PHE A 1 96 ? 10.961 -3.199 -10.281 1 98.62 96 PHE A N 1
ATOM 737 C CA . PHE A 1 96 ? 11.352 -4.438 -9.617 1 98.62 96 PHE A CA 1
ATOM 738 C C . PHE A 1 96 ? 12.703 -4.922 -10.133 1 98.62 96 PHE A C 1
ATOM 740 O O . PHE A 1 96 ? 12.805 -5.395 -11.273 1 98.62 96 PHE A O 1
ATOM 747 N N . GLN A 1 97 ? 13.703 -4.848 -9.25 1 98.31 97 GLN A N 1
ATOM 748 C CA . GLN A 1 97 ? 15.047 -5.18 -9.719 1 98.31 97 GLN A CA 1
ATOM 749 C C . GLN A 1 97 ? 15.688 -6.25 -8.836 1 98.31 97 GLN A C 1
ATOM 751 O O . GLN A 1 97 ? 15.508 -6.242 -7.613 1 98.31 97 GLN A O 1
ATOM 756 N N . ASP A 1 98 ? 16.406 -7.121 -9.531 1 97.69 98 ASP A N 1
ATOM 757 C CA . ASP A 1 98 ? 17.266 -8.031 -8.773 1 97.69 98 ASP A CA 1
ATOM 758 C C . ASP A 1 98 ? 18.344 -7.266 -8.008 1 97.69 98 ASP A C 1
ATOM 760 O O . ASP A 1 98 ? 19.016 -6.41 -8.57 1 97.69 98 ASP A O 1
ATOM 764 N N . HIS A 1 99 ? 18.422 -7.621 -6.824 1 96.56 99 HIS A N 1
ATOM 765 C CA . HIS A 1 99 ? 19.312 -6.855 -5.961 1 96.56 99 HIS A CA 1
ATOM 766 C C . HIS A 1 99 ? 20.766 -7.012 -6.395 1 96.56 99 HIS A C 1
ATOM 768 O O . HIS A 1 99 ? 21.547 -6.051 -6.359 1 96.56 99 HIS A O 1
ATOM 774 N N . SER A 1 100 ? 21.141 -8.172 -6.773 1 95.94 100 SER A N 1
ATOM 775 C CA . SER A 1 100 ? 22.531 -8.484 -7.105 1 95.94 100 SER A CA 1
ATOM 776 C C . SER A 1 100 ? 22.875 -8.008 -8.516 1 95.94 100 SER A C 1
ATOM 778 O O . SER A 1 100 ? 23.859 -7.273 -8.703 1 95.94 100 SER A O 1
ATOM 780 N N . SER A 1 101 ? 22.062 -8.312 -9.492 1 95.88 101 SER A N 1
ATOM 781 C CA . SER A 1 101 ? 22.391 -8.047 -10.891 1 95.88 101 SER A CA 1
ATOM 782 C C . SER A 1 101 ? 21.844 -6.688 -11.336 1 95.88 101 SER A C 1
ATOM 784 O O . SER A 1 101 ? 22.234 -6.172 -12.383 1 95.88 101 SER A O 1
ATOM 786 N N . LYS A 1 102 ? 20.938 -6.184 -10.617 1 95.44 102 LYS A N 1
ATOM 787 C CA . LYS A 1 102 ? 20.297 -4.902 -10.891 1 95.44 102 LYS A CA 1
ATOM 788 C C . LYS A 1 102 ? 19.422 -4.984 -12.133 1 95.44 102 LYS A C 1
ATOM 790 O O . LYS A 1 102 ? 18.859 -3.979 -12.57 1 95.44 102 LYS A O 1
ATOM 795 N N . VAL A 1 103 ? 19.25 -6.227 -12.586 1 96.31 103 VAL A N 1
ATOM 796 C CA . VAL A 1 103 ? 18.375 -6.43 -13.734 1 96.31 103 VAL A CA 1
ATOM 797 C C . VAL A 1 103 ? 16.938 -6.152 -13.336 1 96.31 103 VAL A C 1
ATOM 799 O O . VAL A 1 103 ? 16.484 -6.566 -12.258 1 96.31 103 VAL A O 1
ATOM 802 N N . THR A 1 104 ? 16.219 -5.406 -14.242 1 97 104 THR A N 1
ATOM 803 C CA . THR A 1 104 ? 14.812 -5.117 -14.016 1 97 104 THR A CA 1
ATOM 804 C C . THR A 1 104 ? 13.945 -6.312 -14.398 1 97 104 THR A C 1
ATOM 806 O O . THR A 1 104 ? 13.977 -6.766 -15.547 1 97 104 THR A O 1
ATOM 809 N N . LEU A 1 105 ? 13.18 -6.797 -13.438 1 96.44 105 LEU A N 1
ATOM 810 C CA . LEU A 1 105 ? 12.359 -7.98 -13.656 1 96.44 105 LEU A CA 1
ATOM 811 C C . LEU A 1 105 ? 10.898 -7.602 -13.867 1 96.44 105 LEU A C 1
ATOM 813 O O . LEU A 1 105 ? 10.078 -8.445 -14.234 1 96.44 105 LEU A O 1
ATOM 817 N N . GLY A 1 106 ? 10.547 -6.359 -13.609 1 96.62 106 GLY A N 1
ATOM 818 C CA . GLY A 1 106 ? 9.195 -5.855 -13.789 1 96.62 106 GLY A CA 1
ATOM 819 C C . GLY A 1 106 ? 9.07 -4.363 -13.531 1 96.62 106 GLY A C 1
ATOM 820 O O . GLY A 1 106 ? 9.977 -3.756 -12.953 1 96.62 106 GLY A O 1
ATOM 821 N N . THR A 1 107 ? 8 -3.83 -14.078 1 97.75 107 THR A N 1
ATOM 822 C CA . THR A 1 107 ? 7.668 -2.426 -13.859 1 97.75 107 THR A CA 1
ATOM 823 C C . THR A 1 107 ? 6.168 -2.258 -13.641 1 97.75 107 THR A C 1
ATOM 825 O O . THR A 1 107 ? 5.371 -3.08 -14.102 1 97.75 107 THR A O 1
ATOM 828 N N . ALA A 1 108 ? 5.852 -1.313 -12.883 1 98.44 108 ALA A N 1
ATOM 829 C CA . ALA A 1 108 ? 4.461 -0.917 -12.688 1 98.44 108 ALA A CA 1
ATOM 830 C C . ALA A 1 108 ? 4.281 0.584 -12.891 1 98.44 108 ALA A C 1
ATOM 832 O O . ALA A 1 108 ? 5.062 1.386 -12.367 1 98.44 108 ALA A O 1
ATOM 833 N N . GLY A 1 109 ? 3.242 0.925 -13.617 1 98.06 109 GLY A N 1
ATOM 834 C CA . GLY A 1 109 ? 2.971 2.33 -13.875 1 98.06 109 GLY A CA 1
ATOM 835 C C . GLY A 1 109 ? 1.974 2.936 -12.906 1 98.06 109 GLY A C 1
ATOM 836 O O . GLY A 1 109 ? 1.165 2.221 -1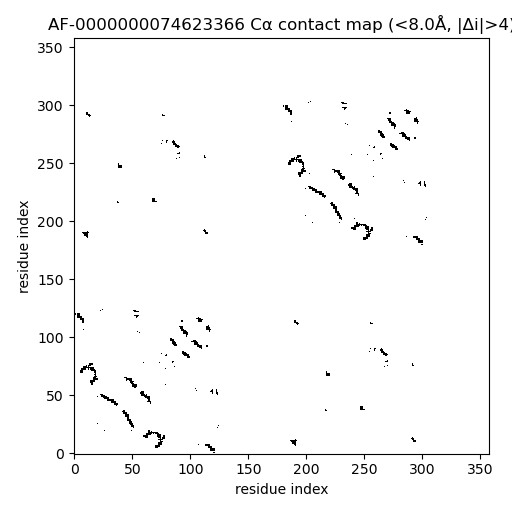2.312 1 98.06 109 GLY A O 1
ATOM 837 N N . ARG A 1 110 ? 2.09 4.23 -12.805 1 97.81 110 ARG A N 1
ATOM 838 C CA . ARG A 1 110 ? 1.22 4.945 -11.883 1 97.81 110 ARG A CA 1
ATOM 839 C C . ARG A 1 110 ? -0.034 5.453 -12.586 1 97.81 110 ARG A C 1
ATOM 841 O O . ARG A 1 110 ? 0.054 6.07 -13.648 1 97.81 110 ARG A O 1
ATOM 848 N N . LYS A 1 111 ? -1.137 5.137 -12.047 1 96.5 111 LYS A N 1
ATOM 849 C CA . LYS A 1 111 ? -2.441 5.613 -12.5 1 96.5 111 LYS A CA 1
ATOM 850 C C . LYS A 1 111 ? -3.379 5.848 -11.312 1 96.5 111 LYS A C 1
ATOM 852 O O . LYS A 1 111 ? -3.508 4.992 -10.438 1 96.5 111 LYS A O 1
ATOM 857 N N . HIS A 1 112 ? -3.975 6.996 -11.227 1 94.12 112 HIS A N 1
ATOM 858 C CA . HIS A 1 112 ? -4.938 7.359 -10.188 1 94.12 112 HIS A CA 1
ATOM 859 C C . HIS A 1 112 ? -4.34 7.191 -8.797 1 94.12 112 HIS A C 1
ATOM 861 O O . HIS A 1 112 ? -4.973 6.617 -7.91 1 94.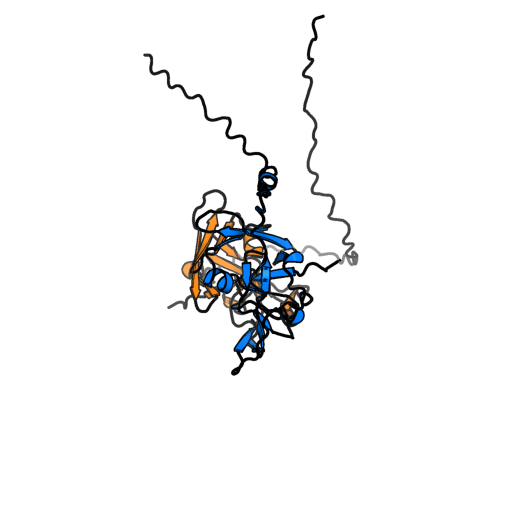12 112 HIS A O 1
ATOM 867 N N . GLY A 1 113 ? -3.127 7.496 -8.688 1 95.25 113 GLY A N 1
ATOM 868 C CA . GLY A 1 113 ? -2.467 7.559 -7.398 1 95.25 113 GLY A CA 1
ATOM 869 C C . GLY A 1 113 ? -1.909 6.223 -6.945 1 95.25 113 GLY A C 1
ATOM 870 O O . GLY A 1 113 ? -1.308 6.125 -5.875 1 95.25 113 GLY A O 1
ATOM 871 N N . LEU A 1 114 ? -2.078 5.215 -7.828 1 98.12 114 LEU A N 1
ATOM 872 C CA . LEU A 1 114 ? -1.666 3.865 -7.465 1 98.12 114 LEU A CA 1
ATOM 873 C C . LEU A 1 114 ? -0.737 3.277 -8.523 1 98.12 114 LEU A C 1
ATOM 875 O O . LEU A 1 114 ? -0.736 3.727 -9.672 1 98.12 114 LEU A O 1
ATOM 879 N N . TYR A 1 115 ? 0.114 2.355 -8.141 1 98.75 115 TYR A N 1
ATOM 880 C CA . TYR A 1 115 ? 1.014 1.666 -9.055 1 98.75 115 TYR A CA 1
ATOM 881 C C . TYR A 1 115 ? 0.432 0.324 -9.484 1 98.75 115 TYR A C 1
ATOM 883 O O . TYR A 1 115 ? 0.094 -0.51 -8.641 1 98.75 115 TYR A O 1
ATOM 891 N N . TRP A 1 116 ? 0.36 0.162 -10.773 1 98.44 116 TRP A N 1
ATOM 892 C CA . TRP A 1 116 ? -0.315 -1.001 -11.336 1 98.44 116 TRP A CA 1
ATOM 893 C C . TRP A 1 116 ? 0.673 -1.9 -12.07 1 98.44 116 TRP A C 1
ATOM 895 O O . TRP A 1 116 ? 1.369 -1.451 -12.984 1 98.44 116 TRP A O 1
ATOM 905 N N . PHE A 1 117 ? 0.748 -3.131 -11.594 1 98.12 117 PHE A N 1
ATOM 906 C CA . PHE A 1 117 ? 1.54 -4.164 -12.25 1 98.12 117 PHE A CA 1
ATOM 907 C C . PHE A 1 117 ? 0.665 -5.031 -13.148 1 98.12 117 PHE A C 1
ATOM 909 O O . PHE A 1 117 ? -0.34 -5.586 -12.695 1 98.12 117 PHE A O 1
ATOM 916 N N . LYS A 1 118 ? 1.031 -5.121 -14.422 1 95.38 118 LYS A N 1
ATOM 917 C CA . LYS A 1 118 ? 0.277 -5.953 -15.359 1 95.38 118 LYS A CA 1
ATOM 918 C C . LYS A 1 118 ? 0.81 -7.383 -15.367 1 95.38 118 LYS A C 1
ATOM 920 O O . LYS A 1 118 ? 1.986 -7.609 -15.656 1 95.38 118 LYS A O 1
ATOM 925 N N . GLN A 1 119 ? -0.088 -8.234 -15.047 1 93.69 119 GLN A N 1
ATOM 926 C CA . GLN A 1 119 ? 0.286 -9.648 -15.039 1 93.69 119 GLN A CA 1
ATOM 927 C C . GLN A 1 119 ? 0.523 -10.156 -16.453 1 93.69 119 GLN A C 1
ATOM 929 O O . GLN A 1 119 ? -0.224 -9.82 -17.375 1 93.69 119 GLN A O 1
ATOM 934 N N . CYS A 1 120 ? 1.594 -10.984 -16.547 1 83.25 120 CYS A N 1
ATOM 935 C CA . CYS A 1 120 ? 1.89 -11.609 -17.828 1 83.25 120 CYS A CA 1
ATOM 936 C C . CYS A 1 120 ? 0.844 -12.656 -18.172 1 83.25 120 CYS A C 1
ATOM 938 O O . CYS A 1 120 ? 0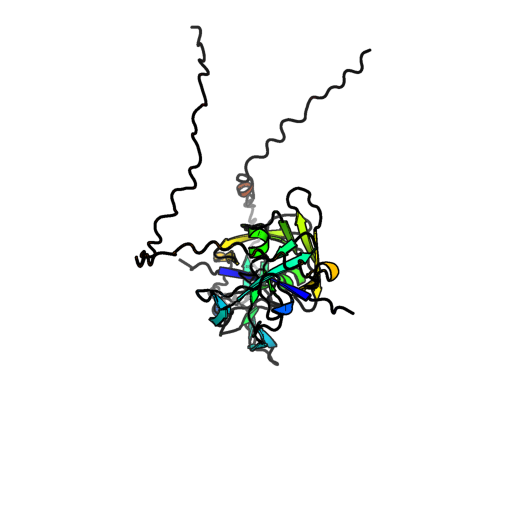.59 -13.57 -17.391 1 83.25 120 CYS A O 1
ATOM 940 N N . GLN A 1 121 ? 0.147 -12.562 -19.266 1 71.12 121 GLN A N 1
ATOM 941 C CA . GLN A 1 121 ? -0.909 -13.484 -19.688 1 71.12 121 GLN A CA 1
ATOM 942 C C . GLN A 1 121 ? -0.339 -14.852 -20.047 1 71.12 121 GLN A C 1
ATOM 944 O O . GLN A 1 121 ? -0.946 -15.883 -19.734 1 71.12 121 GLN A O 1
ATOM 949 N N . THR A 1 122 ? 0.702 -14.781 -20.766 1 65.06 122 THR A N 1
ATOM 950 C CA . THR A 1 122 ? 1.24 -16.047 -21.234 1 65.06 122 THR A CA 1
ATOM 951 C C . THR A 1 122 ? 1.708 -16.906 -20.062 1 65.06 122 THR A C 1
ATOM 953 O O . THR A 1 122 ? 1.93 -18.109 -20.219 1 65.06 122 THR A O 1
ATOM 956 N N . CYS A 1 123 ? 1.819 -16.266 -19 1 59.91 123 CYS A N 1
ATOM 957 C CA . CYS A 1 123 ? 2.26 -17 -17.812 1 59.91 123 CYS A CA 1
ATOM 958 C C . CYS A 1 123 ? 1.08 -17.656 -17.109 1 59.91 123 CYS A C 1
ATOM 960 O O . CYS A 1 123 ? 1.265 -18.406 -16.141 1 59.91 123 CYS A O 1
ATOM 962 N N . GLN A 1 124 ? -0.056 -17.375 -17.688 1 57.78 124 GLN A N 1
ATOM 963 C CA . GLN A 1 124 ? -1.252 -17.906 -17.047 1 57.78 124 GLN A CA 1
ATOM 964 C C . GLN A 1 124 ? -1.399 -19.406 -17.344 1 57.78 124 GLN A C 1
ATOM 966 O O . GLN A 1 124 ? -0.992 -19.875 -18.406 1 57.78 124 GLN A O 1
ATOM 971 N N . TYR A 1 125 ? -1.398 -20.219 -16.328 1 51.19 125 TYR A N 1
ATOM 972 C CA . TYR A 1 125 ? -1.588 -21.656 -16.438 1 51.19 125 TYR A CA 1
ATOM 973 C C . TYR A 1 125 ? -2.822 -21.984 -17.266 1 51.19 125 TYR A C 1
ATOM 975 O O . TYR A 1 125 ? -3.885 -21.406 -17.062 1 51.19 125 TYR A O 1
ATOM 983 N N . THR A 1 126 ? -2.688 -22.188 -18.5 1 46.94 126 THR A N 1
ATOM 984 C CA . THR A 1 126 ? -3.82 -22.828 -19.156 1 46.94 126 THR A CA 1
ATOM 985 C C . THR A 1 126 ? -4.008 -24.266 -18.656 1 46.94 126 THR A C 1
ATOM 987 O O . THR A 1 126 ? -3.051 -25.031 -18.594 1 46.94 126 THR A O 1
ATOM 990 N N . PRO A 1 127 ? -5.031 -24.484 -17.922 1 42.34 127 PRO A N 1
ATOM 991 C CA . PRO A 1 127 ? -5.285 -25.875 -17.516 1 42.34 127 PRO A CA 1
ATOM 992 C C . PRO A 1 127 ? -5.199 -26.859 -18.703 1 42.34 127 PRO A C 1
ATOM 994 O O . PRO A 1 127 ? -5.445 -28.047 -18.531 1 42.34 127 PRO A O 1
ATOM 997 N N . THR A 1 128 ? -5.145 -26.375 -19.859 1 38.75 128 THR A N 1
ATOM 998 C CA . THR A 1 128 ? -5.352 -27.391 -20.906 1 38.75 128 THR A CA 1
ATOM 999 C C . THR A 1 128 ? -4.223 -28.406 -20.906 1 38.75 128 THR A C 1
ATOM 1001 O O . THR A 1 128 ? -4.238 -29.359 -21.688 1 38.75 128 THR A O 1
ATOM 1004 N N . ASP A 1 129 ? -3.092 -28.125 -20.531 1 37 129 ASP A N 1
ATOM 1005 C CA . ASP A 1 129 ? -2.15 -29.203 -20.828 1 37 129 ASP A CA 1
ATOM 1006 C C . ASP A 1 129 ? -2.432 -30.422 -19.953 1 37 129 ASP A C 1
ATOM 1008 O O . ASP A 1 129 ? -2.141 -30.422 -18.766 1 37 129 ASP A O 1
ATOM 1012 N N . VAL A 1 130 ? -3.625 -31.062 -20.188 1 34.5 130 VAL A N 1
ATOM 1013 C CA . VAL A 1 130 ? -3.84 -32.469 -19.844 1 34.5 130 VAL A CA 1
ATOM 1014 C C . VAL A 1 130 ? -2.584 -33.281 -20.156 1 34.5 130 VAL A C 1
ATOM 1016 O O . VAL A 1 130 ? -2.102 -33.281 -21.281 1 34.5 130 VAL A O 1
ATOM 1019 N N . VAL A 1 131 ? -1.783 -33.438 -19.25 1 35.25 131 VAL A N 1
ATOM 1020 C CA . VAL A 1 131 ? -0.687 -34.375 -19.391 1 35.25 131 VAL A CA 1
ATOM 1021 C C . VAL A 1 131 ? -1.19 -35.625 -20.094 1 35.25 131 VAL A C 1
ATOM 1023 O O . VAL A 1 131 ? -2.182 -36.25 -19.672 1 35.25 131 VAL A O 1
ATOM 1026 N N . PRO A 1 132 ? -1.018 -35.781 -21.359 1 32.31 132 PRO A N 1
ATOM 1027 C CA . PRO A 1 132 ? -1.283 -37.125 -21.875 1 32.31 132 PRO A CA 1
ATOM 1028 C C . PRO A 1 132 ? -0.813 -38.219 -20.938 1 32.31 132 PRO A C 1
ATOM 1030 O O . PRO A 1 132 ? 0.137 -38.031 -20.172 1 32.31 132 PRO A O 1
ATOM 1033 N N . ASP A 1 133 ? -1.693 -39.094 -20.547 1 29.06 133 ASP A N 1
ATOM 1034 C CA . ASP A 1 133 ? -1.387 -40.312 -19.828 1 29.06 133 ASP A CA 1
ATOM 1035 C C . ASP A 1 133 ? -0.167 -41 -20.438 1 29.06 133 ASP A C 1
ATOM 1037 O O . ASP A 1 133 ? -0.243 -41.562 -21.531 1 29.06 133 ASP A O 1
ATOM 1041 N N . HIS A 1 134 ? 0.929 -40.344 -20.531 1 28.41 134 HIS A N 1
ATOM 1042 C CA . HIS A 1 134 ? 2.078 -41.125 -20.969 1 28.41 134 HIS A CA 1
ATOM 1043 C C . HIS A 1 134 ? 2.182 -42.438 -20.203 1 28.41 134 HIS A C 1
ATOM 1045 O O . HIS A 1 134 ? 2.322 -42.438 -18.984 1 28.41 134 HIS A O 1
ATOM 1051 N N . SER A 1 135 ? 1.309 -43.406 -20.547 1 27.17 135 SER A N 1
ATOM 1052 C CA . SER A 1 135 ? 1.632 -44.812 -20.281 1 27.17 135 SER A CA 1
ATOM 1053 C C . SER A 1 135 ? 3.107 -45.094 -20.531 1 27.17 135 SER A C 1
ATOM 1055 O O . SER A 1 135 ? 3.613 -44.812 -21.625 1 27.17 135 SER A O 1
ATOM 1057 N N . CYS A 1 136 ? 3.898 -44.875 -19.562 1 24.98 136 CYS A N 1
ATOM 1058 C CA . CYS A 1 136 ? 5.324 -45.188 -19.484 1 24.98 136 CYS A CA 1
ATOM 1059 C C . CYS A 1 136 ? 5.617 -46.562 -20.078 1 24.98 136 CYS A C 1
ATOM 1061 O O . CYS A 1 136 ? 6.305 -47.375 -19.453 1 24.98 136 CYS A O 1
ATOM 1063 N N . SER A 1 137 ? 4.715 -47 -20.969 1 23.14 137 SER A N 1
ATOM 1064 C CA . SER A 1 137 ? 5.34 -48.219 -21.484 1 23.14 137 SER A CA 1
ATOM 1065 C C . SER A 1 137 ? 6.68 -47.906 -22.141 1 23.14 137 SER A C 1
ATOM 1067 O O . SER A 1 137 ? 6.746 -47.125 -23.094 1 23.14 137 SER A O 1
ATOM 1069 N N . ASP A 1 138 ? 7.738 -47.844 -21.359 1 23.95 138 ASP A N 1
ATOM 1070 C CA . ASP A 1 138 ? 9.172 -47.719 -21.609 1 23.95 138 ASP A CA 1
ATOM 1071 C C . ASP A 1 138 ? 9.594 -48.562 -22.797 1 23.95 138 ASP A C 1
ATOM 1073 O O . ASP A 1 138 ? 10.094 -49.688 -22.625 1 23.95 138 ASP A O 1
ATOM 1077 N N . SER A 1 139 ? 8.781 -48.812 -23.797 1 25.17 139 SER A N 1
ATOM 1078 C CA . SER A 1 139 ? 9.625 -49.594 -24.688 1 25.17 139 SER A CA 1
ATOM 1079 C C . SER A 1 139 ? 10.883 -48.844 -25.078 1 25.17 139 SER A C 1
ATOM 1081 O O . SER A 1 139 ? 10.82 -47.625 -25.375 1 25.17 139 SER A O 1
ATOM 1083 N N . LEU A 1 140 ? 12.164 -49.281 -24.609 1 23.98 140 LEU A N 1
ATOM 1084 C CA . LEU A 1 140 ? 13.594 -49 -24.625 1 23.98 140 LEU A CA 1
ATOM 1085 C C . LEU A 1 140 ? 14.055 -48.625 -26.031 1 23.98 140 LEU A C 1
ATOM 1087 O O . LEU A 1 140 ? 15.188 -48.188 -26.219 1 23.98 140 LEU A O 1
ATOM 1091 N N . ASN A 1 141 ? 13.477 -49.188 -27.047 1 23.66 141 ASN A N 1
ATOM 1092 C CA . ASN A 1 141 ? 14.508 -49.438 -28.047 1 23.66 141 ASN A CA 1
ATOM 1093 C C . ASN A 1 141 ? 14.922 -48.156 -28.75 1 23.66 141 ASN A C 1
ATOM 1095 O O . ASN A 1 141 ? 15.586 -48.188 -29.797 1 23.66 141 ASN A O 1
ATOM 1099 N N . ALA A 1 142 ? 14.266 -47 -28.453 1 22.2 142 ALA A N 1
ATOM 1100 C CA . ALA A 1 142 ? 14.312 -46.094 -29.594 1 22.2 142 ALA A CA 1
ATOM 1101 C C . ALA A 1 142 ? 15.734 -45.562 -29.828 1 22.2 142 ALA A C 1
ATOM 1103 O O . ALA A 1 142 ? 16.469 -45.312 -28.875 1 22.2 142 ALA A O 1
ATOM 1104 N N . SER A 1 143 ? 16.172 -45.688 -31.062 1 25.88 143 SER A N 1
ATOM 1105 C CA . SER A 1 143 ? 17.422 -45.312 -31.734 1 25.88 143 SER A CA 1
ATOM 1106 C C . SER A 1 143 ? 17.75 -43.844 -31.484 1 25.88 143 SER A C 1
ATOM 1108 O O . SER A 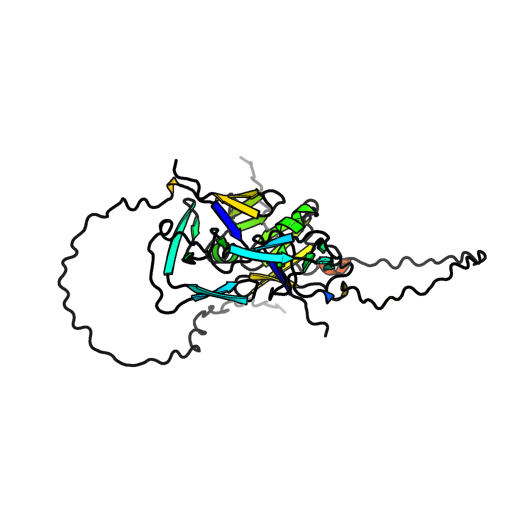1 143 ? 16.859 -43 -31.422 1 25.88 143 SER A O 1
ATOM 1110 N N . VAL A 1 144 ? 18.812 -43.531 -30.797 1 23.12 144 VAL A N 1
ATOM 1111 C CA . VAL A 1 144 ? 19.594 -42.406 -30.297 1 23.12 144 VAL A CA 1
ATOM 1112 C C . VAL A 1 144 ? 19.797 -41.375 -31.422 1 23.12 144 VAL A C 1
ATOM 1114 O O . VAL A 1 144 ? 20.75 -41.469 -32.188 1 23.12 144 VAL A O 1
ATOM 1117 N N . ASP A 1 145 ? 18.719 -41.156 -32.281 1 22.36 145 ASP A N 1
ATOM 1118 C CA . ASP A 1 145 ? 19.219 -40.281 -33.344 1 22.36 145 ASP A CA 1
ATOM 1119 C C . ASP A 1 145 ? 19.703 -38.938 -32.781 1 22.36 145 ASP A C 1
ATOM 1121 O O . ASP A 1 145 ? 19.234 -38.5 -31.734 1 22.36 145 ASP A O 1
ATOM 1125 N N . SER A 1 146 ? 20.75 -38.312 -33.344 1 23.83 146 SER A N 1
ATOM 1126 C CA . SER A 1 146 ? 21.734 -37.219 -33.188 1 23.83 146 SER A CA 1
ATOM 1127 C C . SER A 1 146 ? 21.062 -35.875 -33.25 1 23.83 146 SER A C 1
ATOM 1129 O O . SER A 1 146 ? 20.656 -35.406 -34.312 1 23.83 146 SER A O 1
ATOM 1131 N N . VAL A 1 147 ? 20 -35.656 -32.469 1 21.81 147 VAL A N 1
ATOM 1132 C CA . VAL A 1 147 ? 19.266 -34.406 -32.656 1 21.81 147 VAL A CA 1
ATOM 1133 C C . VAL A 1 147 ? 20.172 -33.219 -32.438 1 21.81 147 VAL A C 1
ATOM 1135 O O . VAL A 1 147 ? 20.609 -32.969 -31.297 1 21.81 147 VAL A O 1
ATOM 1138 N N . GLY A 1 148 ? 20.891 -32.688 -33.406 1 20.98 148 GLY A N 1
ATOM 1139 C CA . GLY A 1 148 ? 21.875 -31.625 -33.5 1 20.98 148 GLY A CA 1
ATOM 1140 C C . GLY A 1 148 ? 21.375 -30.297 -32.969 1 20.98 148 GLY A C 1
ATOM 1141 O O . GLY A 1 148 ? 22.047 -29.625 -32.188 1 20.98 148 GLY A O 1
ATOM 1142 N N . ASP A 1 149 ? 20.453 -29.5 -33.688 1 23.53 149 ASP A N 1
ATOM 1143 C CA . ASP A 1 149 ? 20.719 -28.094 -33.969 1 23.53 149 ASP A CA 1
ATOM 1144 C C . ASP A 1 149 ? 20.281 -27.188 -32.844 1 23.53 149 ASP A C 1
ATOM 1146 O O . ASP A 1 149 ? 19.156 -27.312 -32.344 1 23.53 149 ASP A O 1
ATOM 1150 N N . SER A 1 150 ? 21.125 -26.609 -32 1 22.48 150 SER A N 1
ATOM 1151 C CA . SER A 1 150 ? 21.156 -25.703 -30.875 1 22.48 150 SER A CA 1
ATOM 1152 C C . SER A 1 150 ? 20.469 -24.391 -31.188 1 22.48 150 SER A C 1
ATOM 1154 O O . SER A 1 150 ? 20.922 -23.625 -32.062 1 22.48 150 SER A O 1
ATOM 1156 N N . LYS A 1 151 ? 19.156 -24.266 -31.375 1 24.89 151 LYS A N 1
ATOM 1157 C CA . LYS A 1 151 ? 18.531 -22.984 -31.656 1 24.89 151 LYS A CA 1
ATOM 1158 C C . LYS A 1 151 ? 18.828 -21.953 -30.562 1 24.89 151 LYS A C 1
ATOM 1160 O O . LYS A 1 151 ? 18.547 -22.203 -29.391 1 24.89 151 LYS A O 1
ATOM 1165 N N . HIS A 1 152 ? 19.938 -21.078 -30.656 1 23.23 152 HIS A N 1
ATOM 1166 C CA . HIS A 1 152 ? 20.438 -19.938 -29.891 1 23.23 152 HIS A CA 1
ATOM 1167 C C . HIS A 1 152 ? 19.344 -18.891 -29.703 1 23.23 152 HIS A C 1
ATOM 1169 O O . HIS A 1 152 ? 18.75 -18.422 -30.672 1 23.23 152 HIS A O 1
ATOM 1175 N N . CYS A 1 153 ? 18.469 -19 -28.797 1 22.16 153 CYS A N 1
ATOM 1176 C CA . CYS A 1 153 ? 17.516 -17.953 -28.422 1 22.16 153 CYS A CA 1
ATOM 1177 C C . CYS A 1 153 ? 18.234 -16.641 -28.156 1 22.16 153 CYS A C 1
ATOM 1179 O O . CYS A 1 153 ? 19.078 -16.547 -27.266 1 22.16 153 CYS A O 1
ATOM 1181 N N . SER A 1 154 ? 18.672 -15.828 -29.188 1 23.73 154 SER A N 1
ATOM 1182 C CA . SER A 1 154 ? 19.344 -14.539 -29.188 1 23.73 154 SER A CA 1
ATOM 1183 C C . SER A 1 154 ? 18.609 -13.516 -28.344 1 23.73 154 SER A C 1
ATOM 1185 O O . SER A 1 154 ? 17.406 -13.305 -28.516 1 23.73 154 SER A O 1
ATOM 1187 N N . ILE A 1 155 ? 18.984 -13.336 -27.125 1 24.86 155 ILE A N 1
ATOM 1188 C CA . ILE A 1 155 ? 18.703 -12.328 -26.109 1 24.86 155 ILE A CA 1
ATOM 1189 C C . ILE A 1 155 ? 18.922 -10.938 -26.688 1 24.86 155 ILE A C 1
ATOM 1191 O O . ILE A 1 155 ? 18.812 -9.938 -25.984 1 24.86 155 ILE A O 1
ATOM 1195 N N . ASP A 1 156 ? 19.25 -10.734 -27.969 1 24.16 156 ASP A N 1
ATOM 1196 C CA . ASP A 1 156 ? 19.672 -9.438 -28.469 1 24.16 156 ASP A CA 1
ATOM 1197 C C . ASP A 1 156 ? 18.578 -8.391 -28.281 1 24.16 156 ASP A C 1
ATOM 1199 O O . ASP A 1 156 ? 18.828 -7.191 -28.453 1 24.16 156 ASP A O 1
ATOM 1203 N N . VAL A 1 157 ? 17.391 -8.719 -28.25 1 25.41 157 VAL A N 1
ATOM 1204 C CA . VAL A 1 157 ? 16.516 -7.633 -28.672 1 25.41 157 VAL A CA 1
ATOM 1205 C C . VAL A 1 157 ? 16.5 -6.539 -27.594 1 25.41 157 VAL A C 1
ATOM 1207 O O . VAL A 1 157 ? 16.219 -5.375 -27.906 1 25.41 157 VAL A O 1
ATOM 1210 N N . ILE A 1 158 ? 16.578 -6.859 -26.375 1 22.55 158 ILE A N 1
ATOM 1211 C CA . ILE A 1 158 ? 15.992 -5.832 -25.531 1 22.55 158 ILE A CA 1
ATOM 1212 C C . ILE A 1 158 ? 16.984 -4.699 -25.312 1 22.55 158 ILE A C 1
ATOM 1214 O O . ILE A 1 158 ? 16.938 -4.004 -24.297 1 22.55 158 ILE A O 1
ATOM 1218 N N . HIS A 1 159 ? 18.234 -4.922 -25.891 1 25.17 159 HIS A N 1
ATOM 1219 C CA . HIS A 1 159 ? 19.188 -3.852 -25.594 1 25.17 159 HIS A CA 1
ATOM 1220 C C . HIS A 1 159 ? 18.641 -2.496 -26.031 1 25.17 159 HIS A C 1
ATOM 1222 O O . HIS A 1 159 ? 19.062 -1.458 -25.516 1 25.17 159 HIS A O 1
ATOM 1228 N N . ALA A 1 160 ? 18.031 -2.508 -27.203 1 24.56 160 ALA A N 1
ATOM 1229 C CA . ALA A 1 160 ? 18.094 -1.281 -27.984 1 24.56 160 ALA A CA 1
ATOM 1230 C C . ALA A 1 160 ? 17.516 -0.099 -27.219 1 24.56 160 ALA A C 1
ATOM 1232 O O . ALA A 1 160 ? 18 1.03 -27.344 1 24.56 160 ALA A O 1
ATOM 1233 N N . ARG A 1 161 ? 16.422 -0.318 -26.594 1 23.41 161 ARG A N 1
ATOM 1234 C CA . ARG A 1 161 ? 15.625 0.906 -26.562 1 23.41 161 ARG A CA 1
ATOM 1235 C C . ARG A 1 161 ? 16.156 1.863 -25.5 1 23.41 161 ARG A C 1
ATOM 1237 O O . ARG A 1 161 ? 15.602 2.945 -25.297 1 23.41 161 ARG A O 1
ATOM 1244 N N . LEU A 1 162 ? 16.781 1.324 -24.453 1 24.75 162 LEU A N 1
ATOM 1245 C CA . LEU A 1 162 ? 16.984 2.439 -23.547 1 24.75 162 LEU A CA 1
ATOM 1246 C C . LEU A 1 162 ? 18.031 3.406 -24.078 1 24.75 162 LEU A C 1
ATOM 1248 O O . LEU A 1 162 ? 19.125 2.99 -24.469 1 24.75 162 LEU A O 1
ATOM 1252 N N . GLY A 1 163 ? 17.688 4.609 -24.562 1 23.67 163 GLY A N 1
ATOM 1253 C CA . GLY A 1 163 ? 18.25 5.781 -25.203 1 23.67 163 GLY A CA 1
ATOM 1254 C C . GLY A 1 163 ? 19.625 6.145 -24.688 1 23.67 163 GLY A C 1
ATOM 1255 O O . GLY A 1 163 ? 20.359 5.281 -24.203 1 23.67 163 GLY A O 1
ATOM 1256 N N . HIS A 1 164 ? 19.844 7.352 -24.141 1 24.16 164 HIS A N 1
ATOM 1257 C CA . HIS A 1 164 ? 20.562 8.57 -24.5 1 24.16 164 HIS A CA 1
ATOM 1258 C C . HIS A 1 164 ? 21.906 8.656 -23.797 1 24.16 164 HIS A C 1
ATOM 1260 O O . HIS A 1 164 ? 22.734 9.516 -24.109 1 24.16 164 HIS A O 1
ATOM 1266 N N . SER A 1 165 ? 22.234 8.117 -22.656 1 26.59 165 SER A N 1
ATOM 1267 C CA . SER A 1 165 ? 23.172 9.047 -22.031 1 26.59 165 SER A CA 1
ATOM 1268 C C . SER A 1 165 ? 24.516 9.047 -22.766 1 26.59 165 SER A C 1
ATOM 1270 O O . SER A 1 165 ? 25.078 7.984 -23.031 1 26.59 165 SER A O 1
ATOM 1272 N N . SER A 1 166 ? 24.844 10.141 -23.562 1 26 166 SER A N 1
ATOM 1273 C CA . SER A 1 166 ? 26.047 10.695 -24.156 1 26 166 SER A CA 1
ATOM 1274 C C . SER A 1 166 ? 27.109 10.969 -23.094 1 26 166 SER A C 1
ATOM 1276 O O . SER A 1 166 ? 26.906 11.805 -22.219 1 26 166 SER A O 1
ATOM 1278 N N . MET A 1 167 ? 27.656 10.031 -22.469 1 22.88 167 MET A N 1
ATOM 1279 C CA . MET A 1 167 ? 28.812 10.344 -21.625 1 22.88 167 MET A CA 1
ATOM 1280 C C . MET A 1 167 ? 29.922 10.984 -22.453 1 22.88 167 MET A C 1
ATOM 1282 O O . MET A 1 167 ? 31.109 10.844 -22.141 1 22.88 167 MET A O 1
ATOM 1286 N N . ASP A 1 168 ? 29.688 11.812 -23.453 1 22.72 168 ASP A N 1
ATOM 1287 C CA . ASP A 1 168 ? 30.844 12.305 -24.203 1 22.72 168 ASP A CA 1
ATOM 1288 C C . ASP A 1 168 ? 31.828 13.008 -23.281 1 22.72 168 ASP A C 1
ATOM 1290 O O . ASP A 1 168 ? 33.062 12.922 -23.469 1 22.72 168 ASP A O 1
ATOM 1294 N N . LYS A 1 169 ? 31.484 14.008 -22.516 1 25.86 169 LYS A N 1
ATOM 1295 C CA . LYS A 1 169 ? 32.312 15.203 -22.531 1 25.86 169 LYS A CA 1
ATOM 1296 C C . LYS A 1 169 ? 33.594 15.008 -21.703 1 25.86 169 LYS A C 1
ATOM 1298 O O . LYS A 1 169 ? 34.5 15.828 -21.75 1 25.86 169 LYS A O 1
ATOM 1303 N N . MET A 1 170 ? 33.688 14.18 -20.719 1 21.28 170 MET A N 1
ATOM 1304 C CA . MET A 1 170 ? 34.625 14.82 -19.766 1 21.28 170 MET A CA 1
ATOM 1305 C C . MET A 1 170 ? 36.062 14.641 -20.203 1 21.28 170 MET A C 1
ATOM 1307 O O . MET A 1 170 ? 36.688 13.609 -19.938 1 21.28 170 MET A O 1
ATOM 1311 N N . LYS A 1 171 ? 36.469 14.727 -21.516 1 20.67 171 LYS A N 1
ATOM 1312 C CA . LYS A 1 171 ? 37.844 14.438 -21.828 1 20.67 171 LYS A CA 1
ATOM 1313 C C . LYS A 1 171 ? 38.781 15.352 -21.047 1 20.67 171 LYS A C 1
ATOM 1315 O O . LYS A 1 171 ? 39.781 14.891 -20.469 1 20.67 171 LYS A O 1
ATOM 1320 N N . HIS A 1 172 ? 39 16.625 -21.438 1 23.75 172 HIS A N 1
ATOM 1321 C CA . HIS A 1 172 ? 40.281 17.156 -21.906 1 23.75 172 HIS A CA 1
ATOM 1322 C C . HIS A 1 172 ? 41.094 17.781 -20.766 1 23.75 172 HIS A C 1
ATOM 1324 O O . HIS A 1 172 ? 42.125 18.406 -20.984 1 23.75 172 HIS A O 1
ATOM 1330 N N . VAL A 1 173 ? 40.75 17.906 -19.484 1 23.45 173 VAL A N 1
ATOM 1331 C CA . VAL A 1 173 ? 41.469 19 -18.844 1 23.45 173 VAL A CA 1
ATOM 1332 C C . VAL A 1 173 ? 42.938 18.625 -18.672 1 23.45 173 VAL A C 1
ATOM 1334 O O . VAL A 1 173 ? 43.281 17.719 -17.922 1 23.45 173 VAL A O 1
ATOM 1337 N N . VAL A 1 174 ? 43.75 18.516 -19.812 1 25.16 174 VAL A N 1
ATOM 1338 C CA . VAL A 1 174 ? 45.219 18.344 -19.844 1 25.16 174 VAL A CA 1
ATOM 1339 C C . VAL A 1 174 ? 45.875 19.469 -19.062 1 25.16 174 VAL A C 1
ATOM 1341 O O . VAL A 1 174 ? 45.75 20.641 -19.406 1 25.16 174 VAL A O 1
ATOM 1344 N N . PHE A 1 175 ? 45.906 19.469 -17.719 1 23.12 175 PHE A N 1
ATOM 1345 C CA . PHE A 1 175 ? 46.719 20.438 -17 1 23.12 175 PHE A CA 1
ATOM 1346 C C . PHE A 1 175 ? 48.188 20.391 -17.453 1 23.12 175 PHE A C 1
ATOM 1348 O O . PHE A 1 175 ? 48.812 19.344 -17.391 1 23.12 175 PHE A O 1
ATOM 1355 N N . ASP A 1 176 ? 48.531 21.188 -18.531 1 25.42 176 ASP A N 1
ATOM 1356 C CA . ASP A 1 176 ? 49.875 21.562 -18.969 1 25.42 176 ASP A CA 1
ATOM 1357 C C . ASP A 1 176 ? 50.688 22.172 -17.828 1 25.42 176 ASP A C 1
ATOM 1359 O O . ASP A 1 176 ? 50.312 23.234 -17.312 1 25.42 176 ASP A O 1
ATOM 1363 N N . SER A 1 177 ? 51.156 21.484 -16.875 1 25.41 177 SER A N 1
ATOM 1364 C CA . SER A 1 177 ? 52.125 22.031 -15.953 1 25.41 177 SER A CA 1
ATOM 1365 C C . SER A 1 177 ? 53.406 22.422 -16.688 1 25.41 177 SER A C 1
ATOM 1367 O O . SER A 1 177 ? 54.281 21.578 -16.922 1 25.41 177 SER A O 1
ATOM 1369 N N . THR A 1 178 ? 53.5 23.188 -17.859 1 25.81 178 THR A N 1
ATOM 1370 C CA . THR A 1 178 ? 54.812 23.719 -18.234 1 25.81 178 THR A CA 1
ATOM 1371 C C . THR A 1 178 ? 55.438 24.469 -17.078 1 25.81 178 THR A C 1
ATOM 1373 O O . THR A 1 178 ? 56.625 24.25 -16.75 1 25.81 178 THR A O 1
ATOM 1376 N N . SER A 1 179 ? 55.188 25.797 -16.984 1 24.55 179 SER A N 1
ATOM 1377 C CA . SER A 1 179 ? 56.219 26.641 -16.375 1 24.55 179 SER A CA 1
ATOM 1378 C C . SER A 1 179 ? 56.406 26.297 -14.906 1 24.55 179 SER A C 1
ATOM 1380 O O . SER A 1 179 ? 55.469 25.953 -14.203 1 24.55 179 SER A O 1
ATOM 1382 N N . MET B 1 1 ? 6.398 10.688 27.828 1 36.66 1 MET B N 1
ATOM 1383 C CA . MET B 1 1 ? 7.246 10.305 26.703 1 36.66 1 MET B CA 1
ATOM 1384 C C . MET B 1 1 ? 6.473 10.383 25.391 1 36.66 1 MET B C 1
ATOM 1386 O O . MET B 1 1 ? 5.363 9.852 25.297 1 36.66 1 MET B O 1
ATOM 1390 N N . ALA B 1 2 ? 6.527 11.461 24.75 1 46.25 2 ALA B N 1
ATOM 1391 C CA . ALA B 1 2 ? 5.695 11.656 23.578 1 46.25 2 ALA B CA 1
ATOM 1392 C C . ALA B 1 2 ? 5.641 10.398 22.719 1 46.25 2 ALA B C 1
ATOM 1394 O O . ALA B 1 2 ? 6.68 9.82 22.375 1 46.25 2 ALA B O 1
ATOM 1395 N N . SER B 1 3 ? 4.707 9.547 22.938 1 58.03 3 SER B N 1
ATOM 1396 C CA . SER B 1 3 ? 4.566 8.25 22.281 1 58.03 3 SER B CA 1
ATOM 1397 C C . SER B 1 3 ? 4.781 8.367 20.781 1 58.03 3 SER B C 1
ATOM 1399 O O . SER B 1 3 ? 4.328 9.32 20.141 1 58.03 3 SER B O 1
ATOM 1401 N N . ASP B 1 4 ? 5.809 7.781 20.25 1 78.25 4 ASP B N 1
ATOM 1402 C CA . ASP B 1 4 ? 6.184 7.719 18.844 1 78.25 4 ASP B CA 1
ATOM 1403 C C . ASP B 1 4 ? 4.977 7.379 17.969 1 78.25 4 ASP B C 1
ATOM 1405 O O . ASP B 1 4 ? 4.195 6.488 18.297 1 78.25 4 ASP B O 1
ATOM 1409 N N . VAL B 1 5 ? 4.605 8.375 17.172 1 92.69 5 VAL B N 1
ATOM 1410 C CA . VAL B 1 5 ? 3.52 8.148 16.219 1 92.69 5 VAL B CA 1
ATOM 1411 C C . VAL B 1 5 ? 4.043 7.387 15.008 1 92.69 5 VAL B C 1
ATOM 1413 O O . VAL B 1 5 ? 5 7.816 14.359 1 92.69 5 VAL B O 1
ATOM 1416 N N . ASP B 1 6 ? 3.453 6.191 14.82 1 96.31 6 ASP B N 1
ATOM 1417 C CA . ASP B 1 6 ? 3.889 5.328 13.727 1 96.31 6 ASP B CA 1
ATOM 1418 C C . ASP B 1 6 ? 2.982 5.484 12.508 1 96.31 6 ASP B C 1
ATOM 1420 O O . ASP B 1 6 ? 1.763 5.602 12.648 1 96.31 6 ASP B O 1
ATOM 1424 N N . TRP B 1 7 ? 3.615 5.496 11.367 1 98.19 7 TRP B N 1
ATOM 1425 C CA . TRP B 1 7 ? 2.92 5.539 10.086 1 98.19 7 TRP B CA 1
ATOM 1426 C C . TRP B 1 7 ? 3.27 4.324 9.234 1 98.19 7 TRP B C 1
ATOM 1428 O O . TRP B 1 7 ? 4.445 3.98 9.078 1 98.19 7 TRP B O 1
ATOM 1438 N N . ILE B 1 8 ? 2.217 3.676 8.734 1 98.75 8 ILE B N 1
ATOM 1439 C CA . ILE B 1 8 ? 2.463 2.631 7.75 1 98.75 8 ILE B CA 1
ATOM 1440 C C . ILE B 1 8 ? 2.809 3.264 6.402 1 98.75 8 ILE B C 1
ATOM 1442 O O . ILE B 1 8 ? 2.059 4.102 5.895 1 98.75 8 ILE B O 1
ATOM 1446 N N . VAL B 1 9 ? 3.994 2.92 5.844 1 98.88 9 VAL B N 1
ATOM 1447 C CA . VAL B 1 9 ? 4.336 3.332 4.484 1 98.88 9 VAL B CA 1
ATOM 1448 C C . VAL B 1 9 ? 3.516 2.527 3.48 1 98.88 9 VAL B C 1
ATOM 1450 O O . VAL B 1 9 ? 3.666 1.308 3.381 1 98.88 9 VAL B O 1
ATOM 1453 N N . ASP B 1 10 ? 2.658 3.248 2.715 1 98.81 10 ASP B N 1
ATOM 1454 C CA . ASP B 1 10 ? 1.63 2.518 1.98 1 98.81 10 ASP B CA 1
ATOM 1455 C C . ASP B 1 10 ? 1.559 2.982 0.528 1 98.81 10 ASP B C 1
ATOM 1457 O O . ASP B 1 10 ? 1.143 4.109 0.25 1 98.81 10 ASP B O 1
ATOM 1461 N N . THR B 1 11 ? 1.907 2.066 -0.417 1 98.81 11 THR B N 1
ATOM 1462 C CA . THR B 1 11 ? 1.782 2.348 -1.843 1 98.81 11 THR B CA 1
ATOM 1463 C C . THR B 1 11 ? 0.367 2.053 -2.33 1 98.81 11 THR B C 1
ATOM 1465 O O . THR B 1 11 ? -0.012 2.455 -3.432 1 98.81 11 THR B O 1
ATOM 1468 N N . GLY B 1 12 ? -0.473 1.415 -1.547 1 98.5 12 GLY B N 1
ATOM 1469 C CA . GLY B 1 12 ? -1.854 1.113 -1.888 1 98.5 12 GLY B CA 1
ATOM 1470 C C . GLY B 1 12 ? -2.824 2.195 -1.456 1 98.5 12 GLY B C 1
ATOM 1471 O O . GLY B 1 12 ? -4.016 2.129 -1.77 1 98.5 12 GLY B O 1
ATOM 1472 N N . ALA B 1 13 ? -2.354 3.141 -0.756 1 98.5 13 ALA B N 1
ATOM 1473 C CA . ALA B 1 13 ? -3.168 4.289 -0.369 1 98.5 13 ALA B CA 1
ATOM 1474 C C . ALA B 1 13 ? -2.975 5.449 -1.341 1 98.5 13 ALA B C 1
ATOM 1476 O O . ALA B 1 13 ? -1.846 5.871 -1.598 1 98.5 13 ALA B O 1
ATOM 1477 N N . SER B 1 14 ? -4.039 6.043 -1.759 1 97.81 14 SER B N 1
ATOM 1478 C CA . SER B 1 14 ? -3.973 7.145 -2.713 1 97.81 14 SER B CA 1
ATOM 1479 C C . SER B 1 14 ? -3.615 8.453 -2.018 1 97.81 14 SER B C 1
ATOM 1481 O O . SER B 1 14 ? -3.1 9.375 -2.652 1 97.81 14 SER B O 1
ATOM 1483 N N . ASP B 1 15 ? -3.902 8.547 -0.753 1 98.5 15 ASP B N 1
ATOM 1484 C CA . ASP B 1 15 ? -3.664 9.75 0.036 1 98.5 15 ASP B CA 1
ATOM 1485 C C . ASP B 1 15 ? -3.082 9.398 1.405 1 98.5 15 ASP B C 1
ATOM 1487 O O . ASP B 1 15 ? -3.17 8.258 1.85 1 98.5 15 ASP B O 1
ATOM 1491 N N . HIS B 1 16 ? -2.406 10.375 2 1 98.81 16 HIS B N 1
ATOM 1492 C CA . HIS B 1 16 ? -2.107 10.234 3.42 1 98.81 16 HIS B CA 1
ATOM 1493 C C . HIS B 1 16 ? -3.385 10.234 4.254 1 98.81 16 HIS B C 1
ATOM 1495 O O . HIS B 1 16 ? -4.312 11 3.975 1 98.81 16 HIS B O 1
ATOM 1501 N N . MET B 1 17 ? -3.387 9.398 5.301 1 98.81 17 MET B N 1
ATOM 1502 C CA . MET B 1 17 ? -4.625 9.297 6.074 1 98.81 17 MET B CA 1
ATOM 1503 C C . MET B 1 17 ? -4.324 9.078 7.551 1 98.81 17 MET B C 1
ATOM 1505 O O . MET B 1 17 ? -3.363 8.391 7.898 1 98.81 17 MET B O 1
ATOM 1509 N N . THR B 1 18 ? -5.152 9.648 8.383 1 98.38 18 THR B N 1
ATOM 1510 C CA . THR B 1 18 ? -5.047 9.461 9.828 1 98.38 18 THR B CA 1
ATOM 1511 C C . THR B 1 18 ? -6.418 9.57 10.492 1 98.38 18 THR B C 1
ATOM 1513 O O . THR B 1 18 ? -7.336 10.172 9.938 1 98.38 18 THR B O 1
ATOM 1516 N N . SER B 1 19 ? -6.559 8.914 11.617 1 98.06 19 SER B N 1
ATOM 1517 C CA . SER B 1 19 ? -7.738 9.141 12.453 1 98.06 19 SER B CA 1
ATOM 1518 C C . SER B 1 19 ? -7.449 10.156 13.555 1 98.06 19 SER B C 1
ATOM 1520 O O . SER B 1 19 ? -8.344 10.523 14.312 1 98.06 19 SER B O 1
ATOM 1522 N N . HIS B 1 20 ? -6.219 10.625 13.641 1 96.31 20 HIS B N 1
ATOM 1523 C CA . HIS B 1 20 ? -5.762 11.477 14.734 1 96.31 20 HIS B CA 1
ATOM 1524 C C . HIS B 1 20 ? -5.633 12.93 14.281 1 96.31 20 HIS B C 1
ATOM 1526 O O . HIS B 1 20 ? -4.535 13.383 13.945 1 96.31 20 HIS B O 1
ATOM 1532 N N . VAL B 1 21 ? -6.707 13.594 14.43 1 95.88 21 VAL B N 1
ATOM 1533 C CA . VAL B 1 21 ? -6.781 14.977 13.969 1 95.88 21 VAL B CA 1
ATOM 1534 C C . VAL B 1 21 ? -5.789 15.836 14.742 1 95.88 21 VAL B C 1
ATOM 1536 O O . VAL B 1 21 ? -5.277 16.828 14.227 1 95.88 21 VAL B O 1
ATOM 1539 N N . GLU B 1 22 ? -5.426 15.414 15.93 1 93.56 22 GLU B N 1
ATOM 1540 C CA . GLU B 1 22 ? -4.559 16.172 16.812 1 93.56 22 GLU B CA 1
ATOM 1541 C C . GLU B 1 22 ? -3.131 16.234 16.281 1 93.56 22 GLU B C 1
ATOM 1543 O O . GLU B 1 22 ? -2.332 17.062 16.719 1 93.56 22 GLU B O 1
ATOM 1548 N N . LEU B 1 23 ? -2.828 15.352 15.312 1 94 23 LEU B N 1
ATOM 1549 C CA . LEU B 1 23 ? -1.496 15.344 14.719 1 94 23 LEU B CA 1
ATOM 1550 C C . LEU B 1 23 ? -1.358 16.453 13.68 1 94 23 LEU B C 1
ATOM 1552 O O . LEU B 1 23 ? -0.245 16.797 13.281 1 94 23 LEU B O 1
ATOM 1556 N N . LEU B 1 24 ? -2.432 16.984 13.18 1 95.25 24 LEU B N 1
ATOM 1557 C CA . LEU B 1 24 ? -2.439 17.828 11.984 1 95.25 24 LEU B CA 1
ATOM 1558 C C . LEU B 1 24 ? -2.367 19.297 12.359 1 95.25 24 LEU B C 1
ATOM 1560 O O . LEU B 1 24 ? -2.957 19.719 13.352 1 95.25 24 LEU B O 1
ATOM 1564 N N . HIS B 1 25 ? -1.659 19.844 11.336 1 90.69 25 HIS B N 1
ATOM 1565 C CA . HIS B 1 25 ? -1.636 21.297 11.352 1 90.69 25 HIS B CA 1
ATOM 1566 C C . HIS B 1 25 ? -2.645 21.875 10.359 1 90.69 25 HIS B C 1
ATOM 1568 O O . HIS B 1 25 ? -3.018 21.219 9.391 1 90.69 25 HIS B O 1
ATOM 1574 N N . ASP B 1 26 ? -3.438 22.812 10.75 1 95.06 26 ASP B N 1
ATOM 1575 C CA . ASP B 1 26 ? -4.297 23.609 9.883 1 95.06 26 ASP B CA 1
ATOM 1576 C C . ASP B 1 26 ? -5.508 22.812 9.414 1 95.06 26 ASP B C 1
ATOM 1578 O O . ASP B 1 26 ? -5.789 22.734 8.219 1 95.06 26 ASP B O 1
ATOM 1582 N N . VAL B 1 27 ? -6.125 22.141 10.211 1 97.38 27 VAL B N 1
ATOM 1583 C CA . VAL B 1 27 ? -7.293 21.328 9.906 1 97.38 27 VAL B CA 1
ATOM 1584 C C . VAL B 1 27 ? -8.352 22.188 9.211 1 97.38 27 VAL B C 1
ATOM 1586 O O . VAL B 1 27 ? -8.648 23.297 9.656 1 97.38 27 VAL B O 1
ATOM 1589 N N . GLN B 1 28 ? -8.805 21.688 8.133 1 97.75 28 GLN B N 1
ATOM 1590 C CA . GLN B 1 28 ? -9.828 22.391 7.348 1 97.75 28 GLN B CA 1
ATOM 1591 C C . GLN B 1 28 ? -11.023 21.469 7.074 1 97.75 28 GLN B C 1
ATOM 1593 O O . GLN B 1 28 ? -10.852 20.281 6.816 1 97.75 28 GLN B O 1
ATOM 1598 N N . GLN B 1 29 ? -12.172 22.156 7.066 1 98.19 29 GLN B N 1
ATOM 1599 C CA . GLN B 1 29 ? -13.383 21.469 6.648 1 98.19 29 GLN B CA 1
ATOM 1600 C C . GLN B 1 29 ? -13.539 21.5 5.133 1 98.19 29 GLN B C 1
ATOM 1602 O O . GLN B 1 29 ? -13.289 22.531 4.496 1 98.19 29 GLN B O 1
ATOM 1607 N N . LEU B 1 30 ? -13.93 20.375 4.637 1 98 30 LEU B N 1
ATOM 1608 C CA . LEU B 1 30 ? -14.117 20.297 3.191 1 98 30 LEU B CA 1
ATOM 1609 C C . LEU B 1 30 ? -15.531 20.719 2.805 1 98 30 LEU B C 1
ATOM 1611 O O . LEU B 1 30 ? -16.5 20.391 3.498 1 98 30 LEU B O 1
ATOM 1615 N N . SER B 1 31 ? -15.602 21.422 1.674 1 97.75 31 SER B N 1
ATOM 1616 C CA . SER B 1 31 ? -16.922 21.781 1.155 1 97.75 31 SER B CA 1
ATOM 1617 C C . SER B 1 31 ? -17.641 20.578 0.579 1 97.75 31 SER B C 1
ATOM 1619 O O . SER B 1 31 ? -18.859 20.453 0.705 1 97.75 31 SER B O 1
ATOM 1621 N N . LYS B 1 32 ? -16.922 19.719 -0.076 1 98.06 32 LYS B N 1
ATOM 1622 C CA . LYS B 1 32 ? -17.391 18.422 -0.573 1 98.06 32 LYS B CA 1
ATOM 1623 C C . LYS B 1 32 ? -16.547 17.281 -0.02 1 98.06 32 LYS B C 1
ATOM 1625 O O . LYS B 1 32 ? -15.32 17.344 -0.038 1 98.06 32 LYS B O 1
ATOM 1630 N N . PRO B 1 33 ? -17.266 16.375 0.364 1 98 33 PRO B N 1
ATOM 1631 C CA . PRO B 1 33 ? -16.484 15.266 0.938 1 98 33 PRO B CA 1
ATOM 1632 C C . PRO B 1 33 ? -15.641 14.539 -0.101 1 98 33 PRO B C 1
ATOM 1634 O O . PRO B 1 33 ? -15.992 14.508 -1.283 1 98 33 PRO B O 1
ATOM 1637 N N . ILE B 1 34 ? -14.531 14.047 0.362 1 97.94 34 ILE B N 1
ATOM 1638 C CA . ILE B 1 34 ? -13.719 13.117 -0.419 1 97.94 34 ILE B CA 1
ATOM 1639 C C . ILE B 1 34 ? -14.102 11.68 -0.065 1 97.94 34 ILE B C 1
ATOM 1641 O O . ILE B 1 34 ? -14.273 11.344 1.11 1 97.94 34 ILE B O 1
ATOM 1645 N N . LEU B 1 35 ? -14.258 10.852 -1.083 1 97.81 35 LEU B N 1
ATOM 1646 C CA . LEU B 1 35 ? -14.602 9.453 -0.854 1 97.81 35 LEU B CA 1
ATOM 1647 C C . LEU B 1 35 ? -13.367 8.57 -0.91 1 97.81 35 LEU B C 1
ATOM 1649 O O . LEU B 1 35 ? -12.594 8.633 -1.867 1 97.81 35 LEU B O 1
ATOM 1653 N N . VAL B 1 36 ? -13.203 7.832 0.151 1 97.62 36 VAL B N 1
ATOM 1654 C CA . VAL B 1 36 ? -12.117 6.859 0.233 1 97.62 36 VAL B CA 1
ATOM 1655 C C . VAL B 1 36 ? -12.672 5.449 0.081 1 97.62 36 VAL B C 1
ATOM 1657 O O . VAL B 1 36 ? -13.555 5.039 0.834 1 97.62 36 VAL B O 1
ATOM 1660 N N . CYS B 1 37 ? -12.125 4.734 -0.872 1 97 37 CYS B N 1
ATOM 1661 C CA . CYS B 1 37 ? -12.578 3.373 -1.134 1 97 37 CYS B CA 1
ATOM 1662 C C . CYS B 1 37 ? -11.641 2.354 -0.5 1 97 37 CYS B C 1
ATOM 1664 O O . CYS B 1 37 ? -10.422 2.445 -0.654 1 97 37 CYS B O 1
ATOM 1666 N N . LEU B 1 38 ? -12.242 1.427 0.177 1 97 38 LEU B N 1
ATOM 1667 C CA . LEU B 1 38 ? -11.477 0.346 0.783 1 97 38 LEU B CA 1
ATOM 1668 C C . LEU B 1 38 ? -11.43 -0.869 -0.138 1 97 38 LEU B C 1
ATOM 1670 O O . LEU B 1 38 ? -12.172 -0.941 -1.117 1 97 38 LEU B O 1
ATOM 1674 N N . PRO B 1 39 ? -10.523 -1.838 0.182 1 96.06 39 PRO B N 1
ATOM 1675 C CA . PRO B 1 39 ? -10.352 -2.986 -0.711 1 96.06 39 PRO B CA 1
ATOM 1676 C C . PRO B 1 39 ? -11.641 -3.783 -0.9 1 96.06 39 PRO B C 1
ATOM 1678 O O . PRO B 1 39 ? -11.844 -4.395 -1.953 1 96.06 39 PRO B O 1
ATOM 1681 N N . ASP B 1 40 ? -12.492 -3.756 0.055 1 95.81 40 ASP B N 1
ATOM 1682 C CA . ASP B 1 40 ? -13.711 -4.562 -0.02 1 95.81 40 ASP B CA 1
ATOM 1683 C C . ASP B 1 40 ? -14.844 -3.781 -0.681 1 95.81 40 ASP B C 1
ATOM 1685 O O . ASP B 1 40 ? -15.984 -4.25 -0.729 1 95.81 40 ASP B O 1
ATOM 1689 N N . GLY B 1 41 ? -14.562 -2.596 -1.084 1 95.19 41 GLY B N 1
ATOM 1690 C CA . GLY B 1 41 ? -15.547 -1.805 -1.804 1 95.19 41 GLY B CA 1
ATOM 1691 C C . GLY B 1 41 ? -16.312 -0.839 -0.911 1 95.19 41 GLY B C 1
ATOM 1692 O O . GLY B 1 41 ? -17.047 0.016 -1.4 1 95.19 41 GLY B O 1
ATOM 1693 N N . SER B 1 42 ? -16.109 -0.961 0.376 1 96.25 42 SER B N 1
ATOM 1694 C CA . SER B 1 42 ? -16.734 0.02 1.255 1 96.25 42 SER B CA 1
ATOM 1695 C C . SER B 1 42 ? -16.125 1.405 1.059 1 96.25 42 SER B C 1
ATOM 1697 O O . SER B 1 42 ? -14.984 1.53 0.637 1 96.25 42 SER B O 1
ATOM 1699 N N . VAL B 1 43 ? -16.953 2.354 1.338 1 96.75 43 VAL B N 1
ATOM 1700 C CA . VAL B 1 43 ? -16.547 3.732 1.085 1 96.75 43 VAL B CA 1
ATOM 1701 C C . VAL B 1 43 ? -16.656 4.547 2.373 1 96.75 43 VAL B C 1
ATOM 1703 O O . VAL B 1 43 ? -17.625 4.41 3.121 1 96.75 43 VAL B O 1
ATOM 1706 N N . LYS B 1 44 ? -15.633 5.312 2.635 1 97.62 44 LYS B N 1
ATOM 1707 C CA . LYS B 1 44 ? -15.633 6.262 3.742 1 97.62 44 LYS B CA 1
ATOM 1708 C C . LYS B 1 44 ? -15.656 7.699 3.232 1 97.62 44 LYS B C 1
ATOM 1710 O O . LYS B 1 44 ? -14.953 8.039 2.277 1 97.62 44 LYS B O 1
ATOM 1715 N N . SER B 1 45 ? -16.516 8.508 3.859 1 97.81 45 SER B N 1
ATOM 1716 C CA . SER B 1 45 ? -16.562 9.922 3.516 1 97.81 45 SER B CA 1
ATOM 1717 C C . SER B 1 45 ? -15.625 10.734 4.406 1 97.81 45 SER B C 1
ATOM 1719 O O . SER B 1 45 ? -15.719 10.68 5.633 1 97.81 45 SER B O 1
ATOM 1721 N N . VAL B 1 46 ? -14.82 11.461 3.781 1 98.44 46 VAL B N 1
ATOM 1722 C CA . VAL B 1 46 ? -13.867 12.32 4.477 1 98.44 46 VAL B CA 1
ATOM 1723 C C . VAL B 1 46 ? -14.336 13.766 4.43 1 98.44 46 VAL B C 1
ATOM 1725 O O . VAL B 1 46 ? -14.633 14.297 3.354 1 98.44 46 VAL B O 1
ATOM 1728 N N . HIS B 1 47 ? -14.242 14.406 5.629 1 98.56 47 HIS B N 1
ATOM 1729 C CA . HIS B 1 47 ? -14.797 15.75 5.703 1 98.56 47 HIS B CA 1
ATOM 1730 C C . HIS B 1 47 ? -13.742 16.766 6.137 1 98.56 47 HIS B C 1
ATOM 1732 O O . HIS B 1 47 ? -13.977 17.969 6.098 1 98.56 47 HIS B O 1
ATOM 1738 N N . GLN B 1 48 ? -12.656 16.297 6.586 1 98.69 48 GLN B N 1
ATOM 1739 C CA . GLN B 1 48 ? -11.586 17.172 7.07 1 98.69 48 GLN B CA 1
ATOM 1740 C C . GLN B 1 48 ? -10.234 16.75 6.508 1 98.69 48 GLN B C 1
ATOM 1742 O O . GLN B 1 48 ? -9.992 15.555 6.281 1 98.69 48 GLN B O 1
ATOM 1747 N N . THR B 1 49 ? -9.43 17.688 6.301 1 98.62 49 THR B N 1
ATOM 1748 C CA . THR B 1 49 ? -8.039 17.484 5.922 1 98.62 49 THR B CA 1
ATOM 1749 C C . THR B 1 49 ? -7.113 18.406 6.707 1 98.62 49 THR B C 1
ATOM 1751 O O . THR B 1 49 ? -7.578 19.344 7.355 1 98.62 49 THR B O 1
ATOM 1754 N N . GLY B 1 50 ? -5.863 18.062 6.727 1 98.31 50 GLY B N 1
ATOM 1755 C CA . GLY B 1 50 ? -4.82 18.875 7.312 1 98.31 50 GLY B CA 1
ATOM 1756 C C . GLY B 1 50 ? -3.432 18.531 6.809 1 98.31 50 GLY B C 1
ATOM 1757 O O . GLY B 1 50 ? -3.277 18.031 5.695 1 98.31 50 GLY B O 1
ATOM 1758 N N . SER B 1 51 ? -2.461 18.984 7.598 1 97.75 51 SER B N 1
ATOM 1759 C CA . SER B 1 51 ? -1.074 18.734 7.227 1 97.75 51 SER B CA 1
ATOM 1760 C C . SER B 1 51 ? -0.209 18.469 8.453 1 97.75 51 SER B C 1
ATOM 1762 O O . SER B 1 51 ? -0.613 18.781 9.578 1 97.75 51 SER B O 1
ATOM 1764 N N . LEU B 1 52 ? 0.877 17.797 8.289 1 95.69 52 LEU B N 1
ATOM 1765 C CA . LEU B 1 52 ? 1.874 17.641 9.344 1 95.69 52 LEU B CA 1
ATOM 1766 C C . LEU B 1 52 ? 3.252 17.359 8.75 1 95.69 52 LEU B C 1
ATOM 1768 O O . LEU B 1 52 ? 3.361 16.922 7.602 1 95.69 52 LEU B O 1
ATOM 1772 N N . PHE B 1 53 ? 4.301 17.656 9.531 1 94.75 53 PHE B N 1
ATOM 1773 C CA . PHE B 1 53 ? 5.664 17.25 9.219 1 94.75 53 PHE B CA 1
ATOM 1774 C C . PHE B 1 53 ? 5.98 15.898 9.844 1 94.75 53 PHE B C 1
ATOM 1776 O O . PHE B 1 53 ? 6 15.766 11.07 1 94.75 53 PHE B O 1
ATOM 1783 N N . ILE B 1 54 ? 6.195 14.914 8.977 1 95.62 54 ILE B N 1
ATOM 1784 C CA . ILE B 1 54 ? 6.551 13.609 9.531 1 95.62 54 ILE B CA 1
ATOM 1785 C C . ILE B 1 54 ? 8.023 13.609 9.945 1 95.62 54 ILE B C 1
ATOM 1787 O O . ILE B 1 54 ? 8.406 12.914 10.891 1 95.62 54 ILE B O 1
ATOM 1791 N N . THR B 1 55 ? 8.844 14.312 9.188 1 93.56 55 THR B N 1
ATOM 1792 C CA . THR B 1 55 ? 10.18 14.789 9.555 1 93.56 55 THR B CA 1
ATOM 1793 C C . THR B 1 55 ? 10.281 16.297 9.367 1 93.56 55 THR B C 1
ATOM 1795 O O . THR B 1 55 ? 9.398 16.922 8.773 1 93.56 55 THR B O 1
ATOM 1798 N N . PRO B 1 56 ? 11.359 16.875 9.852 1 90.62 56 PRO B N 1
ATOM 1799 C CA . PRO B 1 56 ? 11.484 18.328 9.617 1 90.62 56 PRO B CA 1
ATOM 1800 C C . PRO B 1 56 ? 11.5 18.688 8.133 1 90.62 56 PRO B C 1
ATOM 1802 O O . PRO B 1 56 ? 11.141 19.797 7.766 1 90.62 56 PRO B O 1
ATOM 1805 N N . GLN B 1 57 ? 11.805 17.719 7.258 1 92 57 GLN B N 1
ATOM 1806 C CA . GLN B 1 57 ? 11.977 18.016 5.844 1 92 57 GLN B CA 1
ATOM 1807 C C . GLN B 1 57 ? 10.805 17.484 5.02 1 92 57 GLN B C 1
ATOM 1809 O O . GLN B 1 57 ? 10.648 17.859 3.854 1 92 57 GLN B O 1
ATOM 1814 N N . LEU B 1 58 ? 9.953 16.703 5.641 1 95.62 58 LEU B N 1
ATOM 1815 C CA . LEU B 1 58 ? 8.914 16.031 4.859 1 95.62 58 LEU B CA 1
ATOM 1816 C C . LEU B 1 58 ? 7.523 16.453 5.34 1 95.62 58 LEU B C 1
ATOM 1818 O O . LEU B 1 58 ? 7.102 16.062 6.434 1 95.62 58 LEU B O 1
ATOM 1822 N N . LEU B 1 59 ? 6.891 17.203 4.488 1 95.81 59 LEU B N 1
ATOM 1823 C CA . LEU B 1 59 ? 5.523 17.656 4.734 1 95.81 59 LEU B CA 1
ATOM 1824 C C . LEU B 1 59 ? 4.52 16.703 4.09 1 95.81 59 LEU B C 1
ATOM 1826 O O . LEU B 1 59 ? 4.637 16.375 2.906 1 95.81 59 LEU B O 1
ATOM 1830 N N . LEU B 1 60 ? 3.609 16.234 4.883 1 97.88 60 LEU B N 1
ATOM 1831 C CA . LEU B 1 60 ? 2.459 15.5 4.359 1 97.88 60 LEU B CA 1
ATOM 1832 C C . LEU B 1 60 ? 1.261 16.438 4.191 1 97.88 60 LEU B C 1
ATOM 1834 O O . LEU B 1 60 ? 0.754 16.984 5.172 1 97.88 60 LEU B O 1
ATOM 1838 N N . LYS B 1 61 ? 0.871 16.578 2.969 1 97.88 61 LYS B N 1
ATOM 1839 C CA . LYS B 1 61 ? -0.242 17.469 2.662 1 97.88 61 LYS B CA 1
ATOM 1840 C C . LYS B 1 61 ? -0.881 17.109 1.323 1 97.88 61 LYS B C 1
ATOM 1842 O O . LYS B 1 61 ? -0.196 17.031 0.301 1 97.88 61 LYS B O 1
ATOM 1847 N N . PRO B 1 62 ? -2.195 16.906 1.291 1 98.19 62 PRO B N 1
ATOM 1848 C CA . PRO B 1 62 ? -3.125 16.875 2.422 1 98.19 62 PRO B CA 1
ATOM 1849 C C . PRO B 1 62 ? -3.148 15.531 3.141 1 98.19 62 PRO B C 1
ATOM 1851 O O . PRO B 1 62 ? -2.811 14.508 2.545 1 98.19 62 PRO B O 1
ATOM 1854 N N . VAL B 1 63 ? -3.41 15.57 4.375 1 98.75 63 VAL B N 1
ATOM 1855 C CA . VAL B 1 63 ? -3.713 14.359 5.133 1 98.75 63 VAL B CA 1
ATOM 1856 C C . VAL B 1 63 ? -5.219 14.266 5.379 1 98.75 63 VAL B C 1
ATOM 1858 O O . VAL B 1 63 ? -5.816 15.188 5.938 1 98.75 63 VAL B O 1
ATOM 1861 N N . LEU B 1 64 ? -5.781 13.227 4.918 1 98.81 64 LEU B N 1
ATOM 1862 C CA . LEU B 1 64 ? -7.207 13.016 5.117 1 98.81 64 LEU B CA 1
ATOM 1863 C C . LEU B 1 64 ? -7.488 12.492 6.523 1 98.81 64 LEU B C 1
ATOM 1865 O O . LEU B 1 64 ? -6.785 11.602 7.012 1 98.81 64 LEU B O 1
ATOM 1869 N N . VAL B 1 65 ? -8.477 13.078 7.102 1 98.75 65 VAL B N 1
ATOM 1870 C CA . VAL B 1 65 ? -8.914 12.586 8.406 1 98.75 65 VAL B CA 1
ATOM 1871 C C . VAL B 1 65 ? -10 11.523 8.219 1 98.75 65 VAL B C 1
ATOM 1873 O O . VAL B 1 65 ? -11.109 11.828 7.777 1 98.75 65 VAL B O 1
ATOM 1876 N N . VAL B 1 66 ? -9.664 10.297 8.555 1 98.69 66 VAL B N 1
ATOM 1877 C CA . VAL B 1 66 ? -10.594 9.172 8.461 1 98.69 66 VAL B CA 1
ATOM 1878 C C . VAL B 1 66 ? -10.789 8.555 9.844 1 98.69 66 VAL B C 1
ATOM 1880 O O . VAL B 1 66 ? -10.062 7.637 10.227 1 98.69 66 VAL B O 1
ATOM 1883 N N . PRO B 1 67 ? -11.773 8.852 10.57 1 97 67 PRO B N 1
ATOM 1884 C CA . PRO B 1 67 ? -11.922 8.5 11.984 1 97 67 PRO B CA 1
ATOM 1885 C C . PRO B 1 67 ? -11.961 6.992 12.219 1 97 67 PRO B C 1
ATOM 1887 O O . PRO B 1 67 ? -11.531 6.52 13.281 1 97 67 PRO B O 1
ATOM 1890 N N . ASP B 1 68 ? -12.336 6.195 11.32 1 95.81 68 ASP B N 1
ATOM 1891 C CA . ASP B 1 68 ? -12.516 4.758 11.492 1 95.81 68 ASP B CA 1
ATOM 1892 C C . ASP B 1 68 ? -11.188 4.016 11.32 1 95.81 68 ASP B C 1
ATOM 1894 O O . ASP B 1 68 ? -11.094 2.828 11.633 1 95.81 68 ASP B O 1
ATOM 1898 N N . PHE B 1 69 ? -10.172 4.715 10.891 1 97.69 69 PHE B N 1
ATOM 1899 C CA . PHE B 1 69 ? -8.922 4.023 10.594 1 97.69 69 PHE B CA 1
ATOM 1900 C C . PHE B 1 69 ? -8.141 3.748 11.867 1 97.69 69 PHE B C 1
ATOM 1902 O O . PHE B 1 69 ? -8.102 4.586 12.773 1 97.69 69 PHE B O 1
ATOM 1909 N N . ARG B 1 70 ? -7.43 2.602 11.898 1 96.5 70 ARG B N 1
ATOM 1910 C CA . ARG B 1 70 ? -6.723 2.174 13.102 1 96.5 70 ARG B CA 1
ATOM 1911 C C . ARG B 1 70 ? -5.246 2.547 13.031 1 96.5 70 ARG B C 1
ATOM 1913 O O . ARG B 1 70 ? -4.551 2.541 14.047 1 96.5 70 ARG B O 1
ATOM 1920 N N . GLN B 1 71 ? -4.793 2.854 11.867 1 96.75 71 GLN B N 1
ATOM 1921 C CA . GLN B 1 71 ? -3.389 3.205 11.672 1 96.75 71 GLN B CA 1
ATOM 1922 C C . GLN B 1 71 ? -3.252 4.453 10.805 1 96.75 71 GLN B C 1
ATOM 1924 O O . GLN B 1 71 ? -4.18 4.82 10.078 1 96.75 71 GLN B O 1
ATOM 1929 N N . ASN B 1 72 ? -2.16 5.137 10.984 1 98.25 72 ASN B N 1
ATOM 1930 C CA . ASN B 1 72 ? -1.783 6.215 10.078 1 98.25 72 ASN B CA 1
ATOM 1931 C C . ASN B 1 72 ? -1.15 5.676 8.797 1 98.25 72 ASN B C 1
ATOM 1933 O O . ASN B 1 72 ? -0.298 4.785 8.852 1 98.25 72 ASN B O 1
ATOM 1937 N N . LEU B 1 73 ? -1.621 6.219 7.676 1 98.75 73 LEU B N 1
ATOM 1938 C CA . LEU B 1 73 ? -1.1 5.762 6.395 1 98.75 73 LEU B CA 1
ATOM 1939 C C . LEU B 1 73 ? -0.3 6.863 5.707 1 98.75 73 LEU B C 1
ATOM 1941 O O . LEU B 1 73 ? -0.812 7.965 5.488 1 98.75 73 LEU B O 1
ATOM 1945 N N . LEU B 1 74 ? 0.949 6.602 5.477 1 98.75 74 LEU B N 1
ATOM 1946 C CA . LEU B 1 74 ? 1.811 7.438 4.648 1 98.75 74 LEU B CA 1
ATOM 1947 C C . LEU B 1 74 ? 1.777 6.98 3.193 1 98.75 74 LEU B C 1
ATOM 1949 O O . LEU B 1 74 ? 2.348 5.941 2.852 1 98.75 74 LEU B O 1
ATOM 1953 N N . SER B 1 75 ? 1.095 7.738 2.389 1 98.88 75 SER B N 1
ATOM 1954 C CA . SER B 1 75 ? 0.958 7.391 0.979 1 98.88 75 SER B CA 1
ATOM 1955 C C . SER B 1 75 ? 2.24 7.688 0.209 1 98.88 75 SER B C 1
ATOM 1957 O O . SER B 1 75 ? 2.615 8.852 0.045 1 98.88 75 SER B O 1
ATOM 1959 N N . VAL B 1 76 ? 2.807 6.652 -0.335 1 98.81 76 VAL B N 1
ATOM 1960 C CA . VAL B 1 76 ? 4.023 6.805 -1.127 1 98.81 76 VAL B CA 1
ATOM 1961 C C . VAL B 1 76 ? 3.725 7.613 -2.385 1 98.81 76 VAL B C 1
ATOM 1963 O O . VAL B 1 76 ? 4.457 8.547 -2.717 1 98.81 76 VAL B O 1
ATOM 1966 N N . GLY B 1 77 ? 2.631 7.301 -3.059 1 98.38 77 GLY B N 1
ATOM 1967 C CA . GLY B 1 77 ? 2.264 8.039 -4.258 1 98.38 77 GLY B CA 1
ATOM 1968 C C . GLY B 1 77 ? 2.082 9.523 -4.016 1 98.38 77 GLY B C 1
ATOM 1969 O O . GLY B 1 77 ? 2.648 10.344 -4.734 1 98.38 77 GLY B O 1
ATOM 1970 N N . ARG B 1 78 ? 1.36 9.852 -3.02 1 98.31 78 ARG B N 1
ATOM 1971 C CA . ARG B 1 78 ? 1.09 11.25 -2.713 1 98.31 78 ARG B CA 1
ATOM 1972 C C . ARG B 1 78 ? 2.369 11.984 -2.326 1 98.31 78 ARG B C 1
ATOM 1974 O O . ARG B 1 78 ? 2.578 13.133 -2.725 1 98.31 78 ARG B O 1
ATOM 1981 N N . LEU B 1 79 ? 3.203 11.367 -1.56 1 98.56 79 LEU B N 1
ATOM 1982 C CA . LEU B 1 79 ? 4.477 11.961 -1.167 1 98.56 79 LEU B CA 1
ATOM 1983 C C . LEU B 1 79 ? 5.34 12.25 -2.389 1 98.56 79 LEU B C 1
ATOM 1985 O O . LEU B 1 79 ? 5.941 13.328 -2.49 1 98.56 79 LEU B O 1
ATOM 1989 N N . LEU B 1 80 ? 5.367 11.336 -3.258 1 98.31 80 LEU B N 1
ATOM 1990 C CA . LEU B 1 80 ? 6.246 11.453 -4.414 1 98.31 80 LEU B CA 1
ATOM 1991 C C . LEU B 1 80 ? 5.703 12.477 -5.41 1 98.31 80 LEU B C 1
ATOM 1993 O O . LEU B 1 80 ? 6.445 12.992 -6.246 1 98.31 80 LEU B O 1
ATOM 1997 N N . ASP B 1 81 ? 4.395 12.789 -5.297 1 97.5 81 ASP B N 1
ATOM 1998 C CA . ASP B 1 81 ? 3.799 13.82 -6.137 1 97.5 81 ASP B CA 1
ATOM 1999 C C . ASP B 1 81 ? 4.348 15.203 -5.785 1 97.5 81 ASP B C 1
ATOM 2001 O O . ASP B 1 81 ? 4.395 16.094 -6.633 1 97.5 81 ASP B O 1
ATOM 2005 N N . THR B 1 82 ? 4.766 15.344 -4.566 1 95.69 82 THR B N 1
ATOM 2006 C CA . THR B 1 82 ? 5.027 16.703 -4.09 1 95.69 82 THR B CA 1
ATOM 2007 C C . THR B 1 82 ? 6.492 16.859 -3.689 1 95.69 82 THR B C 1
ATOM 2009 O O . THR B 1 82 ? 6.895 17.906 -3.186 1 95.69 82 THR B O 1
ATOM 2012 N N . THR B 1 83 ? 7.238 15.781 -3.82 1 97.25 83 THR B N 1
ATOM 2013 C CA . THR B 1 83 ? 8.641 15.82 -3.414 1 97.25 83 THR B CA 1
ATOM 2014 C C . THR B 1 83 ? 9.531 15.258 -4.512 1 97.25 83 THR B C 1
ATOM 2016 O O . THR B 1 83 ? 9.047 14.664 -5.48 1 97.25 83 THR B O 1
ATOM 2019 N N . ASN B 1 84 ? 10.844 15.516 -4.398 1 97.06 84 ASN B N 1
ATOM 2020 C CA . ASN B 1 84 ? 11.836 14.93 -5.289 1 97.06 84 ASN B CA 1
ATOM 2021 C C . ASN B 1 84 ? 12.469 13.68 -4.676 1 97.06 84 ASN B C 1
ATOM 2023 O O . ASN B 1 84 ? 13.695 13.516 -4.719 1 97.06 84 ASN B O 1
ATOM 2027 N N . LEU B 1 85 ? 11.594 12.867 -4.145 1 98.31 85 LEU B N 1
ATOM 2028 C CA . LEU B 1 85 ? 12.094 11.68 -3.455 1 98.31 85 LEU B CA 1
ATOM 2029 C C . LEU B 1 85 ? 12.023 10.453 -4.363 1 98.31 85 LEU B C 1
ATOM 2031 O O . LEU B 1 85 ? 11.266 10.438 -5.336 1 98.31 85 LEU B O 1
ATOM 2035 N N . VAL B 1 86 ? 12.867 9.523 -4.051 1 98.62 86 VAL B N 1
ATOM 2036 C CA . VAL B 1 86 ? 12.789 8.133 -4.461 1 98.62 86 VAL B CA 1
ATOM 2037 C C . VAL B 1 86 ? 12.734 7.23 -3.23 1 98.62 86 VAL B C 1
ATOM 2039 O O . VAL B 1 86 ? 13.453 7.457 -2.254 1 98.62 86 VAL B O 1
ATOM 2042 N N . ILE B 1 87 ? 11.812 6.293 -3.297 1 98.88 87 ILE B N 1
ATOM 2043 C CA . ILE B 1 87 ? 11.672 5.402 -2.15 1 98.88 87 ILE B CA 1
ATOM 2044 C C . ILE B 1 87 ? 12 3.971 -2.562 1 98.88 87 ILE B C 1
ATOM 2046 O O . ILE B 1 87 ? 11.422 3.445 -3.518 1 98.88 87 ILE B O 1
ATOM 2050 N N . THR B 1 88 ? 12.93 3.383 -1.827 1 98.88 88 THR B N 1
ATOM 2051 C CA . THR B 1 88 ? 13.414 2.043 -2.146 1 98.88 88 THR B CA 1
ATOM 2052 C C . THR B 1 88 ? 13.086 1.066 -1.022 1 98.88 88 THR B C 1
ATOM 2054 O O . THR B 1 88 ? 13.391 1.323 0.144 1 98.88 88 THR B O 1
ATOM 2057 N N . PHE B 1 89 ? 12.438 -0.033 -1.393 1 98.88 89 PHE B N 1
ATOM 2058 C CA . PHE B 1 89 ? 12.062 -1.063 -0.431 1 98.88 89 PHE B CA 1
ATOM 2059 C C . PHE B 1 89 ? 13.023 -2.244 -0.506 1 98.88 89 PHE B C 1
ATOM 2061 O O . PHE B 1 89 ? 13.219 -2.828 -1.574 1 98.88 89 PHE B O 1
ATOM 2068 N N . PHE B 1 90 ? 13.602 -2.52 0.599 1 98.5 90 PHE B N 1
ATOM 2069 C CA . PHE B 1 90 ? 14.375 -3.73 0.867 1 98.5 90 PHE B CA 1
ATOM 2070 C C . PHE B 1 90 ? 13.594 -4.672 1.78 1 98.5 90 PHE B C 1
ATOM 2072 O O . PHE B 1 90 ? 12.539 -4.312 2.295 1 98.5 90 PHE B O 1
ATOM 2079 N N . PRO B 1 91 ? 14.055 -5.867 1.906 1 98 91 PRO B N 1
ATOM 2080 C CA . PRO B 1 91 ? 13.297 -6.84 2.703 1 98 91 PRO B CA 1
ATOM 2081 C C . PRO B 1 91 ? 13.039 -6.355 4.125 1 98 91 PRO B C 1
ATOM 2083 O O . PRO B 1 91 ? 11.953 -6.594 4.672 1 98 91 PRO B O 1
ATOM 2086 N N . HIS B 1 92 ? 13.875 -5.531 4.648 1 97.88 92 HIS B N 1
ATOM 2087 C CA . HIS B 1 92 ? 13.742 -5.242 6.07 1 97.88 92 HIS B CA 1
ATOM 2088 C C . HIS B 1 92 ? 13.609 -3.742 6.316 1 97.88 92 HIS B C 1
ATOM 2090 O O . HIS B 1 92 ? 13.344 -3.314 7.441 1 97.88 92 HIS B O 1
ATOM 2096 N N . VAL B 1 93 ? 13.859 -2.945 5.281 1 98.56 93 VAL B N 1
ATOM 2097 C CA . VAL B 1 93 ? 13.875 -1.495 5.453 1 98.56 93 VAL B CA 1
ATOM 2098 C C . VAL B 1 93 ? 13.477 -0.818 4.145 1 98.56 93 VAL B C 1
ATOM 2100 O O . VAL B 1 93 ? 13.648 -1.389 3.064 1 98.56 93 VAL B O 1
ATOM 2103 N N . CYS B 1 94 ? 12.867 0.308 4.258 1 98.62 94 CYS B N 1
ATOM 2104 C CA . CYS B 1 94 ? 12.742 1.16 3.08 1 98.62 94 CYS B CA 1
ATOM 2105 C C . CYS B 1 94 ? 13.414 2.51 3.311 1 98.62 94 CYS B C 1
ATOM 2107 O O . CYS B 1 94 ? 13.469 2.994 4.441 1 98.62 94 CYS B O 1
ATOM 2109 N N . LEU B 1 95 ? 13.961 3.098 2.238 1 98.69 95 LEU B N 1
ATOM 2110 C CA . LEU B 1 95 ? 14.727 4.336 2.275 1 98.69 95 LEU B CA 1
ATOM 2111 C C . LEU B 1 95 ? 14.023 5.438 1.487 1 98.69 95 LEU B C 1
ATOM 2113 O O . LEU B 1 95 ? 13.555 5.203 0.37 1 98.69 95 LEU B O 1
ATOM 2117 N N . PHE B 1 96 ? 13.93 6.523 2.17 1 98.62 96 PHE B N 1
ATOM 2118 C CA . PHE B 1 96 ? 13.492 7.758 1.526 1 98.62 96 PHE B CA 1
ATOM 2119 C C . PHE B 1 96 ? 14.688 8.617 1.143 1 98.62 96 PHE B C 1
ATOM 2121 O O . PHE B 1 96 ? 15.336 9.203 2.008 1 98.62 96 PHE B O 1
ATOM 2128 N N . GLN B 1 97 ? 14.906 8.742 -0.163 1 98.31 97 GLN B N 1
ATOM 2129 C CA . GLN B 1 97 ? 16.109 9.453 -0.598 1 98.31 97 GLN B CA 1
ATOM 2130 C C . GLN B 1 97 ? 15.758 10.57 -1.585 1 98.31 97 GLN B C 1
ATOM 2132 O O . GLN B 1 97 ? 14.875 10.398 -2.43 1 98.31 97 GLN B O 1
ATOM 2137 N N . ASP B 1 98 ? 16.5 11.656 -1.403 1 97.62 98 ASP B N 1
ATOM 2138 C CA . ASP B 1 98 ? 16.422 12.688 -2.439 1 97.62 98 ASP B CA 1
ATOM 2139 C C . ASP B 1 98 ? 16.953 12.156 -3.773 1 97.62 98 ASP B C 1
ATOM 2141 O O . ASP B 1 98 ? 18.016 11.555 -3.83 1 97.62 98 ASP B O 1
ATOM 2145 N N . HIS B 1 99 ? 16.172 12.414 -4.727 1 96.5 99 HIS B N 1
ATOM 2146 C CA . HIS B 1 99 ? 16.5 11.828 -6.02 1 96.5 99 HIS B CA 1
ATOM 2147 C C . HIS B 1 99 ? 17.812 12.398 -6.566 1 96.5 99 HIS B C 1
ATOM 2149 O O . HIS B 1 99 ? 18.609 11.664 -7.148 1 96.5 99 HIS B O 1
ATOM 2155 N N . SER B 1 100 ? 18.047 13.641 -6.395 1 95.75 100 SER B N 1
ATOM 2156 C CA . SER B 1 100 ? 19.203 14.328 -6.961 1 95.75 100 SER B CA 1
ATOM 2157 C C . SER B 1 100 ? 20.453 14.094 -6.125 1 95.75 100 SER B C 1
ATOM 2159 O O . SER B 1 100 ? 21.484 13.664 -6.648 1 95.75 100 SER B O 1
ATOM 2161 N N . SER B 1 101 ? 20.359 14.266 -4.832 1 95.94 101 SER B N 1
ATOM 2162 C CA . SER B 1 101 ? 21.531 14.227 -3.959 1 95.94 101 SER B CA 1
ATOM 2163 C C . SER B 1 101 ? 21.75 12.82 -3.41 1 95.94 101 SER B C 1
ATOM 2165 O O . SER B 1 101 ? 22.828 12.523 -2.877 1 95.94 101 SER B O 1
ATOM 2167 N N . LYS B 1 102 ? 20.766 12.031 -3.449 1 95.44 102 LYS B N 1
ATOM 2168 C CA . LYS B 1 102 ? 20.797 10.656 -2.953 1 95.44 102 LYS B CA 1
ATOM 2169 C C . LYS B 1 102 ? 20.891 10.625 -1.431 1 95.44 102 LYS B C 1
ATOM 2171 O O . LYS B 1 102 ? 21.016 9.547 -0.834 1 95.44 102 LYS B O 1
ATOM 2176 N N . VAL B 1 103 ? 20.719 11.812 -0.858 1 96.44 103 VAL B N 1
ATOM 2177 C CA . VAL B 1 103 ? 20.734 11.891 0.6 1 96.44 103 VAL B CA 1
ATOM 2178 C C . VAL B 1 103 ? 19.484 11.211 1.154 1 96.44 103 VAL B C 1
ATOM 2180 O O . VAL B 1 103 ? 18.375 11.398 0.627 1 96.44 103 VAL B O 1
ATOM 2183 N N . THR B 1 104 ? 19.703 10.391 2.236 1 97.06 104 THR B N 1
ATOM 2184 C CA . THR B 1 104 ? 18.594 9.727 2.902 1 97.06 104 THR B CA 1
ATOM 2185 C C . THR B 1 104 ? 17.875 10.688 3.846 1 97.06 104 THR B C 1
ATOM 2187 O O . THR B 1 104 ? 18.484 11.242 4.762 1 97.06 104 THR B O 1
ATOM 2190 N N . LEU B 1 105 ? 16.594 10.859 3.602 1 96.5 105 LEU B N 1
ATOM 2191 C CA . LEU B 1 105 ? 15.812 11.812 4.387 1 96.5 105 LEU B CA 1
ATOM 2192 C C . LEU B 1 105 ? 14.945 11.086 5.41 1 96.5 105 LEU B C 1
ATOM 2194 O O . LEU B 1 105 ? 14.336 11.719 6.273 1 96.5 105 LEU B O 1
ATOM 2198 N N . GLY B 1 106 ? 14.844 9.773 5.332 1 96.56 106 GLY B N 1
ATOM 2199 C CA . GLY B 1 106 ? 14.078 8.953 6.258 1 96.56 106 GLY B CA 1
ATOM 2200 C C . GLY B 1 106 ? 14.219 7.469 5.992 1 96.56 106 GLY B C 1
ATOM 2201 O O . GLY B 1 106 ? 14.68 7.062 4.922 1 96.56 106 GLY B O 1
ATOM 2202 N N . THR B 1 107 ? 13.898 6.719 7.023 1 97.81 107 THR B N 1
ATOM 2203 C CA . THR B 1 107 ? 13.883 5.262 6.934 1 97.81 107 THR B CA 1
ATOM 2204 C C . THR B 1 107 ? 12.672 4.688 7.668 1 97.81 107 THR B C 1
ATOM 2206 O O . THR B 1 107 ? 12.148 5.312 8.594 1 97.81 107 THR B O 1
ATOM 2209 N N . ALA B 1 108 ? 12.203 3.637 7.176 1 98.44 108 ALA B N 1
ATOM 2210 C CA . ALA B 1 108 ? 11.148 2.877 7.84 1 98.44 108 ALA B CA 1
ATOM 2211 C C . ALA B 1 108 ? 11.531 1.405 7.973 1 98.44 108 ALA B C 1
ATOM 2213 O O . ALA B 1 108 ? 12 0.788 7.012 1 98.44 108 ALA B O 1
ATOM 2214 N N . GLY B 1 109 ? 11.305 0.867 9.156 1 98.12 109 GLY B N 1
ATOM 2215 C CA . GLY B 1 109 ? 11.633 -0.529 9.398 1 98.12 109 GLY B CA 1
ATOM 2216 C C . GLY B 1 109 ? 10.453 -1.462 9.203 1 98.12 109 GLY B C 1
ATOM 2217 O O . GLY B 1 109 ? 9.297 -1.04 9.297 1 98.12 109 GLY B O 1
ATOM 2218 N N . ARG B 1 110 ? 10.805 -2.691 8.93 1 97.81 110 ARG B N 1
ATOM 2219 C CA . ARG B 1 110 ? 9.773 -3.691 8.672 1 97.81 110 ARG B CA 1
ATOM 2220 C C . ARG B 1 110 ? 9.414 -4.438 9.953 1 97.81 110 ARG B C 1
ATOM 2222 O O . ARG B 1 110 ? 10.289 -4.91 10.68 1 97.81 110 ARG B O 1
ATOM 2229 N N . LYS B 1 111 ? 8.172 -4.477 10.242 1 96.62 111 LYS B N 1
ATOM 2230 C CA . LYS B 1 111 ? 7.598 -5.238 11.352 1 96.62 111 LYS B CA 1
ATOM 2231 C C . LYS B 1 111 ? 6.234 -5.812 10.977 1 96.62 111 LYS B C 1
ATOM 2233 O O . LYS B 1 111 ? 5.375 -5.102 10.453 1 96.62 111 LYS B O 1
ATOM 2238 N N . HIS B 1 112 ? 6.031 -7.082 11.156 1 94.38 112 HIS B N 1
ATOM 2239 C CA . HIS B 1 112 ? 4.773 -7.781 10.898 1 94.38 112 HIS B CA 1
ATOM 2240 C C . HIS B 1 112 ? 4.316 -7.594 9.461 1 94.38 112 HIS B C 1
ATOM 2242 O O . HIS B 1 112 ? 3.148 -7.293 9.203 1 94.38 112 HIS B O 1
ATOM 2248 N N . GLY B 1 113 ? 5.223 -7.574 8.609 1 95.25 113 GLY B N 1
ATOM 2249 C CA . GLY B 1 113 ? 4.934 -7.578 7.184 1 95.25 113 GLY B CA 1
ATOM 2250 C C . GLY B 1 113 ? 4.723 -6.188 6.613 1 95.25 113 GLY B C 1
ATOM 2251 O O . GLY B 1 113 ? 4.48 -6.035 5.414 1 95.25 113 GLY B O 1
ATOM 2252 N N . LEU B 1 114 ? 4.898 -5.195 7.496 1 98.12 114 LEU B N 1
ATOM 2253 C CA . LEU B 1 114 ? 4.629 -3.82 7.09 1 98.12 114 LEU B CA 1
ATOM 2254 C C . LEU B 1 114 ? 5.824 -2.92 7.398 1 98.12 114 LEU B C 1
ATOM 2256 O O . LEU B 1 114 ? 6.652 -3.252 8.25 1 98.12 114 LEU B O 1
ATOM 2260 N N . TYR B 1 115 ? 5.973 -1.832 6.664 1 98.75 115 TYR B N 1
ATOM 2261 C CA . TYR B 1 115 ? 7.031 -0.854 6.891 1 98.75 115 TYR B CA 1
ATOM 2262 C C . TYR B 1 115 ? 6.516 0.327 7.707 1 98.75 115 TYR B C 1
ATOM 2264 O O . TYR B 1 115 ? 5.531 0.967 7.328 1 98.75 115 TYR B O 1
ATOM 2272 N N . TRP B 1 116 ? 7.199 0.587 8.766 1 98.44 116 TRP B N 1
ATOM 2273 C CA . TRP B 1 116 ? 6.742 1.583 9.727 1 98.44 116 TRP B CA 1
ATOM 2274 C C . TRP B 1 116 ? 7.699 2.771 9.781 1 98.44 116 TRP B C 1
ATOM 2276 O O . TRP B 1 116 ? 8.898 2.602 10.016 1 98.44 116 TRP B O 1
ATOM 2286 N N . PHE B 1 117 ? 7.168 3.936 9.469 1 98.12 117 PHE B N 1
ATOM 2287 C CA . PHE B 1 117 ? 7.891 5.195 9.586 1 98.12 117 PHE B CA 1
ATOM 2288 C C . PHE B 1 117 ? 7.566 5.883 10.906 1 98.12 117 PHE B C 1
ATOM 2290 O O . PHE B 1 117 ? 6.398 6.105 11.227 1 98.12 117 PHE B O 1
ATOM 2297 N N . LYS B 1 118 ? 8.586 6.18 11.688 1 95.31 118 LYS B N 1
ATOM 2298 C CA . LYS B 1 118 ? 8.383 6.871 12.961 1 95.31 118 LYS B CA 1
ATOM 2299 C C . LYS B 1 118 ? 8.414 8.383 12.773 1 95.31 118 LYS B C 1
ATOM 2301 O O . LYS B 1 118 ? 9.406 8.938 12.297 1 95.31 118 LYS B O 1
ATOM 2306 N N . GLN B 1 119 ? 7.332 8.938 13.133 1 93.44 119 GLN B N 1
ATOM 2307 C CA . GLN B 1 119 ? 7.238 10.391 13.031 1 93.44 119 GLN B CA 1
ATOM 2308 C C . GLN B 1 119 ? 8.156 11.07 14.039 1 93.44 119 GLN B C 1
ATOM 2310 O O . GLN B 1 119 ? 8.25 10.633 15.188 1 93.44 119 GLN B O 1
ATOM 2315 N N . CYS B 1 120 ? 8.781 12.164 13.523 1 83.25 120 CYS B N 1
ATOM 2316 C CA . CYS B 1 120 ? 9.633 12.953 14.406 1 83.25 120 CYS B CA 1
ATOM 2317 C C . CYS B 1 120 ? 8.797 13.734 15.414 1 83.25 120 CYS B C 1
ATOM 2319 O O . CYS B 1 120 ? 7.887 14.469 15.031 1 83.25 120 CYS B O 1
ATOM 2321 N N . GLN B 1 121 ? 8.945 13.562 16.688 1 70.81 121 GLN B N 1
ATOM 2322 C CA . GLN B 1 121 ? 8.188 14.219 17.734 1 70.81 121 GLN B CA 1
ATOM 2323 C C . GLN B 1 121 ? 8.484 15.711 17.781 1 70.81 121 GLN B C 1
ATOM 2325 O O . GLN B 1 121 ? 7.586 16.516 18.016 1 70.81 121 GLN B O 1
ATOM 2330 N N . THR B 1 122 ? 9.711 15.992 17.688 1 65.06 122 THR B N 1
ATOM 2331 C CA . THR B 1 122 ? 10.078 17.391 17.828 1 65.06 122 THR B CA 1
ATOM 2332 C C . THR B 1 122 ? 9.484 18.219 16.703 1 65.06 122 THR B C 1
ATOM 2334 O O . THR B 1 122 ? 9.438 19.453 16.781 1 65.06 122 THR B O 1
ATOM 2337 N N . CYS B 1 123 ? 9.078 17.562 15.703 1 58.81 123 CYS B N 1
ATOM 2338 C CA . CYS B 1 123 ? 8.5 18.266 14.57 1 58.81 123 CYS B CA 1
ATOM 2339 C C . CYS B 1 123 ? 7.016 18.531 14.797 1 58.81 123 CYS B C 1
ATOM 2341 O O . CYS B 1 123 ? 6.375 19.219 13.992 1 58.81 123 CYS B O 1
ATOM 2343 N N . GLN B 1 124 ? 6.566 18.016 15.844 1 57.06 124 GLN B N 1
ATOM 2344 C CA . GLN B 1 124 ? 5.145 18.172 16.125 1 57.06 124 GLN B CA 1
ATOM 2345 C C . GLN B 1 124 ? 4.82 19.594 16.578 1 57.06 124 GLN B C 1
ATOM 2347 O O . GLN B 1 124 ? 5.648 20.266 17.203 1 57.06 124 GLN B O 1
ATOM 2352 N N . TYR B 1 125 ? 3.994 20.312 15.758 1 50.69 125 TYR B N 1
ATOM 2353 C CA . TYR B 1 125 ? 3.531 21.656 16.094 1 50.69 125 TYR B CA 1
ATOM 2354 C C . TYR B 1 125 ? 3.008 21.703 17.531 1 50.69 125 TYR B C 1
ATOM 2356 O O . TYR B 1 125 ? 2.254 20.828 17.953 1 50.69 125 TYR B O 1
ATOM 2364 N N . THR B 1 126 ? 3.818 22.062 18.359 1 46.94 126 THR B N 1
ATOM 2365 C CA . THR B 1 126 ? 3.18 22.438 19.609 1 46.94 126 THR B CA 1
ATOM 2366 C C . THR B 1 126 ? 2.314 23.688 19.422 1 46.94 126 THR B C 1
ATOM 2368 O O . THR B 1 126 ? 2.762 24.672 18.859 1 46.94 126 THR B O 1
ATOM 2371 N N . PRO B 1 127 ? 1.026 23.484 19.344 1 41.88 127 PRO B N 1
ATOM 2372 C CA . PRO B 1 127 ? 0.197 24.688 19.281 1 41.88 127 PRO B CA 1
ATOM 2373 C C . PRO B 1 127 ? 0.688 25.797 20.203 1 41.88 127 PRO B C 1
ATOM 2375 O O . PRO B 1 127 ? 0.022 26.812 20.359 1 41.88 127 PRO B O 1
ATOM 2378 N N . THR B 1 128 ? 1.652 25.484 20.891 1 38.59 128 THR B N 1
ATOM 2379 C CA . THR B 1 128 ? 1.842 26.531 21.875 1 38.59 128 THR B CA 1
ATOM 2380 C C . THR B 1 128 ? 2.246 27.844 21.203 1 38.59 128 THR B C 1
ATOM 2382 O O . THR B 1 128 ? 2.436 28.859 21.859 1 38.59 128 THR B O 1
ATOM 2385 N N . ASP B 1 129 ? 2.791 27.797 20.031 1 36.44 129 ASP B N 1
ATOM 2386 C CA . ASP B 1 129 ? 3.16 29.172 19.688 1 36.44 129 ASP B CA 1
ATOM 2387 C C . ASP B 1 129 ? 1.93 30 19.297 1 36.44 129 ASP B C 1
ATOM 2389 O O . ASP B 1 129 ? 1.382 29.828 18.203 1 36.44 129 ASP B O 1
ATOM 2393 N N . VAL B 1 130 ? 0.976 30.234 20.219 1 33.88 130 VAL B N 1
ATOM 2394 C CA . VAL B 1 130 ? 0.035 31.344 20.234 1 33.88 130 VAL B CA 1
ATOM 2395 C C . VAL B 1 130 ? 0.666 32.562 19.578 1 33.88 130 VAL B C 1
ATOM 2397 O O . VAL B 1 130 ? 1.664 33.094 20.062 1 33.88 130 VAL B O 1
ATOM 2400 N N . VAL B 1 131 ? 0.686 32.562 18.266 1 34.81 131 VAL B N 1
ATOM 2401 C CA . VAL B 1 131 ? 0.983 33.875 17.703 1 34.81 131 VAL B CA 1
ATOM 2402 C C . VAL B 1 131 ? 0.3 34.969 18.531 1 34.81 131 VAL B C 1
ATOM 2404 O O . VAL B 1 131 ? -0.83 34.781 18.984 1 34.81 131 VAL B O 1
ATOM 2407 N N . PRO B 1 132 ? 0.984 35.812 19.109 1 31.38 132 PRO B N 1
ATOM 2408 C CA . PRO B 1 132 ? 0.317 36.969 19.703 1 31.38 132 PRO B CA 1
ATOM 2409 C C . PRO B 1 132 ? -0.769 37.562 18.797 1 31.38 132 PRO B C 1
ATOM 2411 O O . PRO B 1 132 ? -0.648 37.5 17.562 1 31.38 132 PRO B O 1
ATOM 2414 N N . ASP B 1 133 ? -2.053 37.562 19.203 1 27.73 133 ASP B N 1
ATOM 2415 C CA . ASP B 1 133 ? -3.234 38.219 18.672 1 27.73 133 ASP B CA 1
ATOM 2416 C C . ASP B 1 133 ? -2.861 39.531 18 1 27.73 133 ASP B C 1
ATOM 2418 O O . ASP B 1 133 ? -2.545 40.531 18.672 1 27.73 133 ASP B O 1
ATOM 2422 N N . HIS B 1 134 ? -1.938 39.562 17.078 1 26.89 134 HIS B N 1
ATOM 2423 C CA . HIS B 1 134 ? -1.999 40.875 16.438 1 26.89 134 HIS B CA 1
ATOM 2424 C C . HIS B 1 134 ? -3.414 41.188 15.961 1 26.89 134 HIS B C 1
ATOM 2426 O O . HIS B 1 134 ? -4.012 40.406 15.219 1 26.89 134 HIS B O 1
ATOM 2432 N N . SER B 1 135 ? -4.309 41.812 16.797 1 25.25 135 SER B N 1
ATOM 2433 C CA . SER B 1 135 ? -5.586 42.469 16.609 1 25.25 135 SER B CA 1
ATOM 2434 C C . SER B 1 135 ? -5.641 43.219 15.266 1 25.25 135 SER B C 1
ATOM 2436 O O . SER B 1 135 ? -4.926 44.188 15.055 1 25.25 135 SER B O 1
ATOM 2438 N N . CYS B 1 136 ? -5.52 42.469 14.172 1 23.2 136 CYS B N 1
ATOM 2439 C CA . CYS B 1 136 ? -5.848 43.188 12.953 1 23.2 136 CYS B CA 1
ATOM 2440 C C . CYS B 1 136 ? -7.234 43.812 13.047 1 23.2 136 CYS B C 1
ATOM 2442 O O . CYS B 1 136 ? -8.242 43.125 13.062 1 23.2 136 CYS B O 1
ATOM 2444 N N . SER B 1 137 ? -7.477 44.719 13.867 1 22.66 137 SER B N 1
ATOM 2445 C CA . SER B 1 137 ? -8.68 45.531 13.945 1 22.66 137 SER B CA 1
ATOM 2446 C C . SER B 1 137 ? -9.055 46.094 12.57 1 22.66 137 SER B C 1
ATOM 2448 O O . SER B 1 137 ? -9.953 46.938 12.461 1 22.66 137 SER B O 1
ATOM 2450 N N . ASP B 1 138 ? -8.25 45.875 11.484 1 21.19 138 ASP B N 1
ATOM 2451 C CA . ASP B 1 138 ? -8.695 46.875 10.516 1 21.19 138 ASP B CA 1
ATOM 2452 C C . ASP B 1 138 ? -10.133 46.594 10.062 1 21.19 138 ASP B C 1
ATOM 2454 O O . ASP B 1 138 ? -10.547 45.438 9.977 1 21.19 138 ASP B O 1
ATOM 2458 N N . SER B 1 139 ? -11.008 47.594 9.992 1 22.88 139 SER B N 1
ATOM 2459 C CA . SER B 1 139 ? -12.398 48 9.773 1 22.88 139 SER B CA 1
ATOM 2460 C C . SER B 1 139 ? -12.867 47.594 8.375 1 22.88 139 SER B C 1
ATOM 2462 O O . SER B 1 139 ? -13.922 48.062 7.926 1 22.88 139 SER B O 1
ATOM 2464 N N . LEU B 1 140 ? -12.078 46.938 7.457 1 21.28 140 LEU B N 1
ATOM 2465 C CA . LEU B 1 140 ? -12.633 47.25 6.141 1 21.28 140 LEU B CA 1
ATOM 2466 C C . LEU B 1 140 ? -14 46.594 5.969 1 21.28 140 LEU B C 1
ATOM 2468 O O . LEU B 1 140 ? -14.148 45.375 6.176 1 21.28 140 LEU B O 1
ATOM 2472 N N . ASN B 1 141 ? -15.078 47.25 6.18 1 21.77 141 ASN B N 1
ATOM 2473 C CA . ASN B 1 141 ? -16.516 47.094 5.988 1 21.77 141 ASN B CA 1
ATOM 2474 C C . ASN B 1 141 ? -16.859 46.688 4.562 1 21.77 141 ASN B C 1
ATOM 2476 O O . ASN B 1 141 ? -18 46.781 4.133 1 21.77 141 ASN B O 1
ATOM 2480 N N . ALA B 1 142 ? -15.898 46.344 3.643 1 21.33 142 ALA B N 1
ATOM 2481 C CA . ALA B 1 142 ? -16.484 46.469 2.307 1 21.33 142 ALA B CA 1
ATOM 2482 C C . ALA B 1 142 ? -17.609 45.469 2.086 1 21.33 142 ALA B C 1
ATOM 2484 O O . ALA B 1 142 ? -17.547 44.344 2.576 1 21.33 142 ALA B O 1
ATOM 2485 N N . SER B 1 143 ? -18.703 45.938 1.553 1 23.58 143 SER B N 1
ATOM 2486 C CA . SER B 1 143 ? -20.047 45.562 1.134 1 23.58 143 SER B CA 1
ATOM 2487 C C . SER B 1 143 ? -20.016 44.438 0.108 1 23.58 143 SER B C 1
ATOM 2489 O O . SER B 1 143 ? -19.484 44.594 -0.992 1 23.58 143 SER B O 1
ATOM 2491 N N . VAL B 1 144 ? -19.609 43.25 0.503 1 21.98 144 VAL B N 1
ATOM 2492 C CA . VAL B 1 144 ? -19.578 42.094 -0.387 1 21.98 144 VAL B CA 1
ATOM 2493 C C . VAL B 1 144 ? -20.938 41.906 -1.057 1 21.98 144 VAL B C 1
ATOM 2495 O O . VAL B 1 144 ? -21.953 41.719 -0.378 1 21.98 144 VAL B O 1
ATOM 2498 N N . ASP B 1 145 ? -21.094 42.562 -2.195 1 22.39 145 ASP B N 1
ATOM 2499 C CA . ASP B 1 145 ? -22.203 42.438 -3.125 1 22.39 145 ASP B CA 1
ATOM 2500 C C . ASP B 1 145 ? -22.484 41 -3.484 1 22.39 145 ASP B C 1
ATOM 2502 O O . ASP B 1 145 ? -21.578 40.156 -3.428 1 22.39 145 ASP B O 1
ATOM 2506 N N . SER B 1 146 ? -23.734 40.625 -3.613 1 23.44 146 SER B N 1
ATOM 2507 C CA . SER B 1 146 ? -24.578 39.438 -3.721 1 23.44 146 SER B CA 1
ATOM 2508 C C . SER B 1 146 ? -24.297 38.688 -5.016 1 23.44 146 SER B C 1
ATOM 2510 O O . SER B 1 146 ? -25.047 37.781 -5.383 1 23.44 146 SER B O 1
ATOM 2512 N N . VAL B 1 147 ? -23.047 38.75 -5.621 1 22.06 147 VAL B N 1
ATOM 2513 C CA . VAL B 1 147 ? -23.156 38.25 -6.984 1 22.06 147 VAL B CA 1
ATOM 2514 C C . VAL B 1 147 ? -23.531 36.781 -6.969 1 22.06 147 VAL B C 1
ATOM 2516 O O . VAL B 1 147 ? -22.812 35.938 -6.406 1 22.06 147 VAL B O 1
ATOM 2519 N N . GLY B 1 148 ? -24.797 36.438 -7.207 1 21.83 148 GLY B N 1
ATOM 2520 C CA . GLY B 1 148 ? -25.562 35.219 -7.324 1 21.83 148 GLY B CA 1
ATOM 2521 C C . GLY B 1 148 ? -24.984 34.219 -8.32 1 21.83 148 GLY B C 1
ATOM 2522 O O . GLY B 1 148 ? -25.516 33.125 -8.5 1 21.83 148 GLY B O 1
ATOM 2523 N N . ASP B 1 149 ? -24.188 34.625 -9.359 1 23 149 ASP B N 1
ATOM 2524 C CA . ASP B 1 149 ? -24.391 33.844 -10.57 1 23 149 ASP B CA 1
ATOM 2525 C C . ASP B 1 149 ? -23.75 32.469 -10.438 1 23 149 ASP B C 1
ATOM 2527 O O . ASP B 1 149 ? -22.656 32.312 -9.883 1 23 149 ASP B O 1
ATOM 2531 N N . SER B 1 150 ? -24.531 31.375 -10.43 1 22.56 150 SER B N 1
ATOM 2532 C CA . SER B 1 150 ? -24.375 29.922 -10.359 1 22.56 150 SER B CA 1
ATOM 2533 C C . SER B 1 150 ? -23.438 29.406 -11.453 1 22.56 150 SER B C 1
ATOM 2535 O O . SER B 1 150 ? -23.812 29.359 -12.625 1 22.56 150 SER B O 1
ATOM 2537 N N . LYS B 1 151 ? -22.172 29.859 -11.531 1 23.22 151 LYS B N 1
ATOM 2538 C CA . LYS B 1 151 ? -21.328 29.422 -12.633 1 23.22 151 LYS B CA 1
ATOM 2539 C C . LYS B 1 151 ? -21.172 27.906 -12.633 1 23.22 151 LYS B C 1
ATOM 2541 O O . LYS B 1 151 ? -20.938 27.297 -11.586 1 23.22 151 LYS B O 1
ATOM 2546 N N . HIS B 1 152 ? -21.906 27.266 -13.57 1 23.38 152 HIS B N 1
ATOM 2547 C CA . HIS B 1 152 ? -21.891 25.891 -14.016 1 23.38 152 HIS B CA 1
ATOM 2548 C C . HIS B 1 152 ? -20.469 25.406 -14.273 1 23.38 152 HIS B C 1
ATOM 2550 O O . HIS B 1 152 ? -19.625 26.172 -14.742 1 23.38 152 HIS B O 1
ATOM 2556 N N . CYS B 1 153 ? -19.969 24.453 -13.523 1 21.17 153 CYS B N 1
ATOM 2557 C CA . CYS B 1 153 ? -18.703 23.75 -13.367 1 21.17 153 CYS B CA 1
ATOM 2558 C C . CYS B 1 153 ? -18.234 23.172 -14.703 1 21.17 153 CYS B C 1
ATOM 2560 O O . CYS B 1 153 ? -18.734 22.141 -15.148 1 21.17 153 CYS B O 1
ATOM 2562 N N . SER B 1 154 ? -18.328 23.969 -15.805 1 23.09 154 SER B N 1
ATOM 2563 C CA . SER B 1 154 ? -17.875 23.328 -17.016 1 23.09 154 SER B CA 1
ATOM 2564 C C . SER B 1 154 ? -16.391 22.969 -16.922 1 23.09 154 SER B C 1
ATOM 2566 O O . SER B 1 154 ? -15.57 23.781 -16.516 1 23.09 154 SER B O 1
ATOM 2568 N N . ILE B 1 155 ? -16.125 21.656 -16.812 1 23.47 155 ILE B N 1
ATOM 2569 C CA . ILE B 1 155 ? -14.898 20.875 -16.625 1 23.47 155 ILE B CA 1
ATOM 2570 C C . ILE B 1 155 ? -13.945 21.109 -17.781 1 23.47 155 ILE B C 1
ATOM 2572 O O . ILE B 1 155 ? -12.828 20.594 -17.797 1 23.47 155 ILE B O 1
ATOM 2576 N N . ASP B 1 156 ? -14.375 21.766 -18.875 1 22.95 156 ASP B N 1
ATOM 2577 C CA . ASP B 1 156 ? -13.539 21.656 -20.078 1 22.95 156 ASP B CA 1
ATOM 2578 C C . ASP B 1 156 ? -12.188 22.344 -19.859 1 22.95 156 ASP B C 1
ATOM 2580 O O . ASP B 1 156 ? -11.219 22.047 -20.547 1 22.95 156 ASP B O 1
ATOM 2584 N N . VAL B 1 157 ? -12.195 23.438 -19.188 1 23.08 157 VAL B N 1
ATOM 2585 C CA . VAL B 1 157 ? -11.344 24.5 -19.703 1 23.08 157 VAL B CA 1
ATOM 2586 C C . VAL B 1 157 ? -9.875 24.172 -19.422 1 23.08 157 VAL B C 1
ATOM 2588 O O . VAL B 1 157 ? -8.977 24.766 -20.016 1 23.08 157 VAL B O 1
ATOM 2591 N N . ILE B 1 158 ? -9.57 23.5 -18.406 1 21.28 158 ILE B N 1
ATOM 2592 C CA . ILE B 1 158 ? -8.297 24 -17.922 1 21.28 158 ILE B CA 1
ATOM 2593 C C . ILE B 1 158 ? -7.164 23.484 -18.797 1 21.28 158 ILE B C 1
ATOM 2595 O O . ILE B 1 158 ? -6.504 22.5 -18.453 1 21.28 158 ILE B O 1
ATOM 2599 N N . HIS B 1 159 ? -7.652 22.953 -20.062 1 23.16 159 HIS B N 1
ATOM 2600 C CA . HIS B 1 159 ? -6.586 22.219 -20.734 1 23.16 159 HIS B CA 1
ATOM 2601 C C . HIS B 1 159 ? -5.426 23.141 -21.094 1 23.16 159 HIS B C 1
ATOM 2603 O O . HIS B 1 159 ? -4.301 22.672 -21.312 1 23.16 159 HIS B O 1
ATOM 2609 N N . ALA B 1 160 ? -5.777 24.328 -21.406 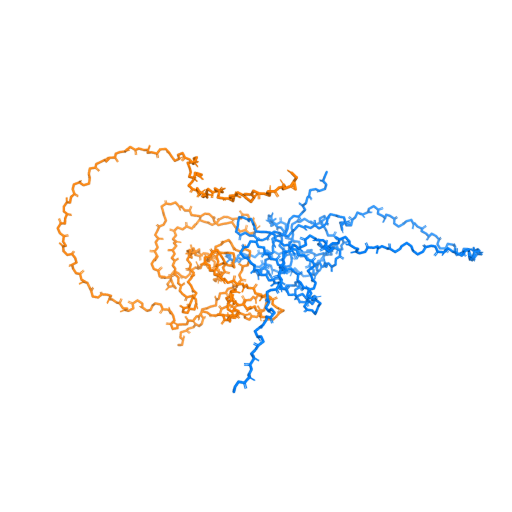1 22.78 160 ALA B N 1
ATOM 2610 C CA . ALA B 1 160 ? -4.977 25.078 -22.375 1 22.78 160 ALA B CA 1
ATOM 2611 C C . ALA B 1 160 ? -3.568 25.328 -21.844 1 22.78 160 ALA B C 1
ATOM 2613 O O . ALA B 1 160 ? -2.633 25.531 -22.609 1 22.78 160 ALA B O 1
ATOM 2614 N N . ARG B 1 161 ? -3.467 25.5 -20.516 1 22.58 161 ARG B N 1
ATOM 2615 C CA . ARG B 1 161 ? -2.4 26.469 -20.25 1 22.58 161 ARG B CA 1
ATOM 2616 C C . ARG B 1 161 ? -1.031 25.859 -20.531 1 22.58 161 ARG B C 1
ATOM 2618 O O . ARG B 1 161 ? -0.006 26.531 -20.375 1 22.58 161 ARG B O 1
ATOM 2625 N N . LEU B 1 162 ? -0.938 24.562 -20.375 1 23.52 162 LEU B N 1
ATOM 2626 C CA . LEU B 1 162 ? 0.502 24.328 -20.359 1 23.52 162 LEU B CA 1
ATOM 2627 C C . LEU B 1 162 ? 1.107 24.594 -21.734 1 23.52 162 LEU B C 1
ATOM 2629 O O . LEU B 1 162 ? 0.879 23.828 -22.672 1 23.52 162 LEU B O 1
ATOM 2633 N N . GLY B 1 163 ? 1.01 25.797 -22.266 1 24.16 163 GLY B N 1
ATOM 2634 C CA . GLY B 1 163 ? 1.657 26.453 -23.391 1 24.16 163 GLY B CA 1
ATOM 2635 C C . GLY B 1 163 ? 3.127 26.109 -23.516 1 24.16 163 GLY B C 1
ATOM 2636 O O . GLY B 1 163 ? 3.955 26.594 -22.75 1 24.16 163 GLY B O 1
ATOM 2637 N N . HIS B 1 164 ? 3.449 24.891 -23.547 1 23.5 164 HIS B N 1
ATOM 2638 C CA . HIS B 1 164 ? 4.859 24.75 -23.875 1 23.5 164 HIS B CA 1
ATOM 2639 C C . HIS B 1 164 ? 5.23 25.594 -25.094 1 23.5 164 HIS B C 1
ATOM 2641 O O . HIS B 1 164 ? 4.43 25.734 -26.016 1 23.5 164 HIS B O 1
ATOM 2647 N N . SER B 1 165 ? 6.141 26.531 -25 1 23.72 165 SER B N 1
ATOM 2648 C CA . SER B 1 165 ? 6.93 27.422 -25.828 1 23.72 165 SER B CA 1
ATOM 2649 C C . SER B 1 165 ? 7.426 26.719 -27.094 1 23.72 165 SER B C 1
ATOM 2651 O O . SER B 1 165 ? 7.465 25.5 -27.141 1 23.72 165 SER B O 1
ATOM 2653 N N . SER B 1 166 ? 7.953 27.594 -28.203 1 23.84 166 SER B N 1
ATOM 2654 C CA . SER B 1 166 ? 8.328 27.844 -29.594 1 23.84 166 SER B CA 1
ATOM 2655 C C . SER B 1 166 ? 9.633 27.156 -29.953 1 23.84 166 SER B C 1
ATOM 2657 O O . SER B 1 166 ? 10.594 27.188 -29.188 1 23.84 166 SER B O 1
ATOM 2659 N N . MET B 1 167 ? 9.586 26.078 -30.609 1 21.66 167 MET B N 1
ATOM 2660 C CA . MET B 1 167 ? 10.633 25.438 -31.422 1 21.66 167 MET B CA 1
ATOM 2661 C C . MET B 1 167 ? 11.219 26.438 -32.406 1 21.66 167 MET B C 1
ATOM 2663 O O . MET B 1 167 ? 11.594 26.047 -33.531 1 21.66 167 MET B O 1
ATOM 2667 N N . ASP B 1 168 ? 11.375 27.656 -32.156 1 21.12 168 ASP B N 1
ATOM 2668 C CA . ASP B 1 168 ? 11.875 28.516 -33.219 1 21.12 168 ASP B CA 1
ATOM 2669 C C . ASP B 1 168 ? 13.164 27.953 -33.812 1 21.12 168 ASP B C 1
ATOM 2671 O O . ASP B 1 168 ? 13.305 27.844 -35.031 1 21.12 168 ASP B O 1
ATOM 2675 N N . LYS B 1 169 ? 14.336 28.234 -33.188 1 22.81 169 LYS B N 1
ATOM 2676 C CA . LYS B 1 169 ? 15.453 28.922 -33.812 1 22.81 169 LYS B CA 1
ATOM 2677 C C . LYS B 1 169 ? 16.328 27.922 -34.594 1 22.81 169 LYS B C 1
ATOM 2679 O O . LYS B 1 169 ? 17.422 28.281 -35.031 1 22.81 169 LYS B O 1
ATOM 2684 N N . MET B 1 170 ? 16.156 26.656 -34.656 1 19.69 170 MET B N 1
ATOM 2685 C CA . MET B 1 170 ? 17.391 26.125 -35.219 1 19.69 170 MET B CA 1
ATOM 2686 C C . MET B 1 170 ? 17.609 26.625 -36.625 1 19.69 170 MET B C 1
ATOM 2688 O O . MET B 1 170 ? 16.812 26.359 -37.531 1 19.69 170 MET B O 1
ATOM 2692 N N . LYS B 1 171 ? 18.375 27.797 -36.906 1 19.14 171 LYS B N 1
ATOM 2693 C CA . LYS B 1 171 ? 18.953 28.578 -37.969 1 19.14 171 LYS B CA 1
ATOM 2694 C C . LYS B 1 171 ? 19.594 27.672 -39.031 1 19.14 171 LYS B C 1
ATOM 2696 O O . LYS B 1 171 ? 19.828 26.484 -38.781 1 19.14 171 LYS B O 1
ATOM 2701 N N . HIS B 1 172 ? 20.578 28.297 -39.875 1 23.17 172 HIS B N 1
ATOM 2702 C CA . HIS B 1 172 ? 21.078 28.641 -41.219 1 23.17 172 HIS B CA 1
ATOM 2703 C C . HIS B 1 172 ? 22.203 27.703 -41.625 1 23.17 172 HIS B C 1
ATOM 2705 O O . HIS B 1 172 ? 22.859 27.938 -42.656 1 23.17 172 HIS B O 1
ATOM 2711 N N . VAL B 1 173 ? 22.516 26.547 -41.094 1 22.2 173 VAL B N 1
ATOM 2712 C CA . VAL B 1 173 ? 23.844 26.172 -41.594 1 22.2 173 VAL B CA 1
ATOM 2713 C C . VAL B 1 173 ? 23.828 26.031 -43.094 1 22.2 173 VAL B C 1
ATOM 2715 O O . VAL B 1 173 ? 23.094 25.203 -43.656 1 22.2 173 VAL B O 1
ATOM 2718 N N . VAL B 1 174 ? 24.047 27.172 -4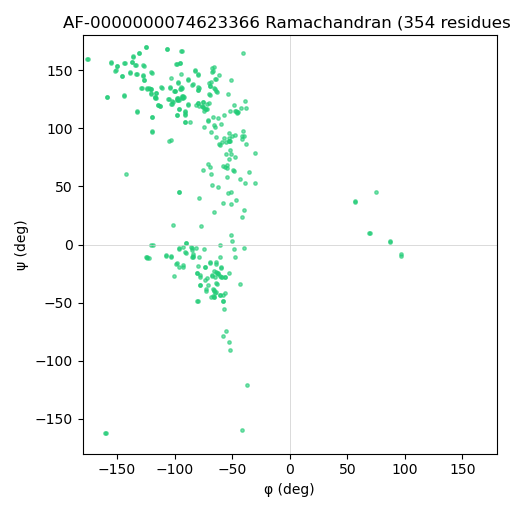3.875 1 23.36 174 VAL B N 1
ATOM 2719 C CA . VAL B 1 174 ? 24.328 27.438 -45.281 1 23.36 174 VAL B CA 1
ATOM 2720 C C . VAL B 1 174 ? 25.469 26.547 -45.781 1 23.36 174 VAL B C 1
ATOM 2722 O O . VAL B 1 174 ? 26.594 26.656 -45.281 1 23.36 174 VAL B O 1
ATOM 2725 N N . PHE B 1 175 ? 25.281 25.219 -45.812 1 22.17 175 PHE B N 1
ATOM 2726 C CA . PHE B 1 175 ? 26.375 24.531 -46.5 1 22.17 175 PHE B CA 1
ATOM 2727 C C . PHE B 1 175 ? 26.609 25.125 -47.875 1 22.17 175 PHE B C 1
ATOM 2729 O O . PHE B 1 175 ? 25.672 25.234 -48.688 1 22.17 175 PHE B O 1
ATOM 2736 N N . ASP B 1 176 ? 27.531 26.156 -48.031 1 23.06 176 ASP B N 1
ATOM 2737 C CA . ASP B 1 176 ? 28.203 26.688 -49.188 1 23.06 176 ASP B CA 1
ATOM 2738 C C . ASP B 1 176 ? 28.812 25.578 -50.031 1 23.06 176 ASP B C 1
ATOM 2740 O O . ASP B 1 176 ? 29.688 24.844 -49.562 1 23.06 176 ASP B O 1
ATOM 2744 N N . SER B 1 177 ? 28.047 24.641 -50.625 1 23.69 177 SER B N 1
ATOM 2745 C CA . SER B 1 177 ? 28.688 23.922 -51.719 1 23.69 177 SER B CA 1
ATOM 2746 C C . SER B 1 177 ? 29.297 24.875 -52.75 1 23.69 177 SER B C 1
ATOM 2748 O O . SER B 1 177 ? 28.609 25.719 -53.312 1 23.69 177 SER B O 1
ATOM 2750 N N . THR B 1 178 ? 30.578 25.328 -52.625 1 22.56 178 THR B N 1
ATOM 2751 C CA . THR B 1 178 ? 31.547 25.781 -53.625 1 22.56 178 THR B CA 1
ATOM 2752 C C . THR B 1 178 ? 31.688 24.75 -54.75 1 22.56 178 THR B C 1
ATOM 2754 O O . THR B 1 178 ? 32.156 23.641 -54.531 1 22.56 178 THR B O 1
ATOM 2757 N N . SER B 1 179 ? 30.75 24.062 -55.438 1 22.56 179 SER B N 1
ATOM 2758 C CA . SER B 1 179 ? 31.078 24.219 -56.844 1 22.56 179 SER B CA 1
ATOM 2759 C C . SER B 1 179 ? 30.5 25.516 -57.406 1 22.56 179 SER B C 1
ATOM 2761 O O . SER B 1 179 ? 29.438 25.969 -56.969 1 22.56 179 SER B O 1
#

Solvent-accessible surface area (backbone atoms only — not comparable to full-atom values): 21183 Å² total; per-residue (Å²): 123,86,72,76,48,62,24,38,44,13,30,65,32,55,50,26,34,28,44,58,67,85,68,36,80,56,71,39,77,50,94,63,67,46,78,44,75,44,63,60,64,50,73,45,80,27,48,37,34,22,29,39,41,45,35,93,86,40,74,43,73,64,26,37,40,38,74,59,34,77,56,31,36,40,13,47,40,44,49,26,71,76,43,67,45,32,38,37,40,46,68,56,38,33,39,34,20,34,61,86,78,58,47,74,78,48,62,21,44,52,56,91,45,29,33,38,31,66,36,40,66,87,46,49,82,63,80,70,75,64,72,70,80,70,72,75,73,69,77,75,75,73,78,82,71,82,81,71,87,76,80,77,82,76,76,66,70,77,63,67,73,70,76,72,89,74,77,70,72,87,69,70,88,70,80,76,80,72,130,122,85,74,77,49,62,24,37,44,13,30,65,31,55,47,26,34,27,43,56,69,86,68,42,45,76,69,40,79,49,93,63,66,45,78,46,74,44,63,60,64,50,73,45,80,26,48,37,33,23,24,39,39,46,34,94,87,42,73,43,72,65,26,36,39,38,73,60,34,77,58,32,35,38,15,48,42,44,48,26,72,77,43,67,43,32,39,37,40,46,71,57,38,32,39,34,19,34,60,87,79,59,48,74,79,47,63,22,46,54,56,92,44,29,33,39,32,66,36,41,67,86,44,49,79,60,77,71,73,65,68,76,80,71,76,76,68,78,71,83,70,77,78,80,72,76,84,72,81,78,76,75,83,71,81,72,64,83,64,65,71,80,65,76,84,82,84,68,71,88,79,69,88,72,77,77,72,85,119

InterPro domains:
  IPR054722 Retrovirus-related Pol polyprotein from transposon TNT 1-94-like, beta-barrel domain [PF22936] (7-81)